Protein AF-A0A9N9EB64-F1 (afdb_monomer)

Radius of gyration: 52.54 Å; Cα contacts (8 Å, |Δi|>4): 72; chains: 1; bounding box: 103×55×118 Å

Structure (mmCIF, N/CA/C/O backbone):
data_AF-A0A9N9EB64-F1
#
_entry.id   AF-A0A9N9EB64-F1
#
loop_
_atom_site.group_PDB
_atom_site.id
_atom_site.type_symbol
_atom_site.label_atom_id
_atom_site.label_alt_id
_atom_site.label_comp_id
_atom_site.label_asym_id
_atom_site.label_entity_id
_atom_site.label_seq_id
_atom_site.pdbx_PDB_ins_code
_atom_site.Cartn_x
_atom_site.Cartn_y
_atom_site.Cartn_z
_atom_site.occupancy
_atom_site.B_iso_or_equiv
_atom_site.auth_seq_id
_atom_site.auth_comp_id
_atom_site.auth_asym_id
_atom_site.auth_atom_id
_atom_site.pdbx_PDB_model_num
ATOM 1 N N . PRO A 1 1 ? -26.578 -10.975 14.326 1.00 46.69 1 PRO A N 1
ATOM 2 C CA . PRO A 1 1 ? -27.126 -9.621 14.580 1.00 46.69 1 PRO A CA 1
ATOM 3 C C . PRO A 1 1 ? -27.066 -9.309 16.078 1.00 46.69 1 PRO A C 1
ATOM 5 O O . PRO A 1 1 ? -27.860 -9.844 16.845 1.00 46.69 1 PRO A O 1
ATOM 8 N N . ASP A 1 2 ? -26.073 -8.523 16.495 1.00 81.38 2 ASP A N 1
ATOM 9 C CA . ASP A 1 2 ? -25.971 -8.054 17.877 1.00 81.38 2 ASP A CA 1
ATOM 10 C C . ASP A 1 2 ? -26.828 -6.801 18.047 1.00 81.38 2 ASP A C 1
ATOM 12 O O . ASP A 1 2 ? -26.598 -5.792 17.385 1.00 81.38 2 ASP A O 1
ATOM 16 N N . TYR A 1 3 ? -27.829 -6.882 18.918 1.00 87.75 3 TYR A N 1
ATOM 17 C CA . TYR A 1 3 ? -28.688 -5.760 19.276 1.00 87.75 3 TYR A CA 1
ATOM 18 C C . TYR A 1 3 ? -28.408 -5.317 20.713 1.00 87.75 3 TYR A C 1
ATOM 20 O O . TYR A 1 3 ? -27.988 -6.119 21.555 1.00 87.75 3 TYR A O 1
ATOM 28 N N . PHE A 1 4 ? -28.650 -4.032 20.958 1.00 90.00 4 PHE A N 1
ATOM 29 C CA . PHE A 1 4 ? -28.599 -3.379 22.261 1.00 90.00 4 PHE A CA 1
ATOM 30 C C . PHE A 1 4 ? -29.877 -2.569 22.439 1.00 90.00 4 PHE A C 1
ATOM 32 O O . PHE A 1 4 ? -30.410 -2.036 21.464 1.00 90.00 4 PHE A O 1
ATOM 39 N N . VAL A 1 5 ? -30.357 -2.480 23.675 1.00 90.00 5 VAL A N 1
ATOM 40 C CA . VAL A 1 5 ? -31.537 -1.684 24.025 1.00 90.00 5 VAL A CA 1
ATOM 41 C C . VAL A 1 5 ? -31.082 -0.537 24.910 1.00 90.00 5 VAL A C 1
ATOM 43 O O . VAL A 1 5 ? -30.349 -0.747 25.874 1.00 90.00 5 VAL A O 1
ATOM 46 N N . VAL A 1 6 ? -31.498 0.674 24.560 1.00 91.31 6 VAL A N 1
ATOM 47 C CA . VAL A 1 6 ? -31.142 1.911 25.260 1.00 91.31 6 VAL A CA 1
ATOM 48 C C . VAL A 1 6 ? -32.406 2.704 25.551 1.00 91.31 6 VAL A C 1
ATOM 50 O O . VAL A 1 6 ? -33.355 2.661 24.763 1.00 91.31 6 VAL A O 1
ATOM 53 N N . MET A 1 7 ? -32.415 3.413 26.674 1.00 88.25 7 MET A N 1
ATOM 54 C CA . MET A 1 7 ? -33.502 4.303 27.061 1.00 88.25 7 MET A CA 1
ATOM 55 C C . MET A 1 7 ? -33.050 5.743 26.833 1.00 88.25 7 MET A C 1
ATOM 57 O O . MET A 1 7 ? -32.012 6.178 27.333 1.00 88.25 7 MET A O 1
ATOM 61 N N . ASN A 1 8 ? -33.819 6.473 26.028 1.00 88.69 8 ASN A N 1
ATOM 62 C CA . ASN A 1 8 ? -33.536 7.869 25.729 1.00 88.69 8 ASN A CA 1
ATOM 63 C C . ASN A 1 8 ? -34.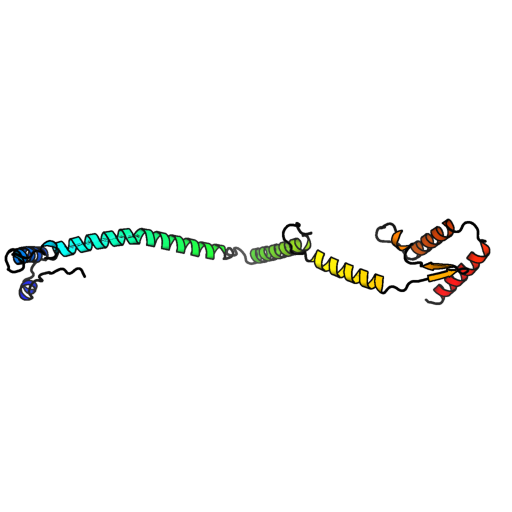377 8.785 26.629 1.00 88.69 8 ASN A C 1
ATOM 65 O O . ASN A 1 8 ? -35.538 8.469 26.885 1.00 88.69 8 ASN A O 1
ATOM 69 N N . PRO A 1 9 ? -33.839 9.941 27.058 1.00 86.75 9 PRO A N 1
ATOM 70 C CA . PRO A 1 9 ? -34.604 10.916 27.827 1.00 86.75 9 PRO A CA 1
ATOM 71 C C . PRO A 1 9 ? -35.813 11.444 27.047 1.00 86.75 9 PRO A C 1
ATOM 73 O O . PRO A 1 9 ? -35.700 11.770 25.865 1.00 86.75 9 PRO A O 1
ATOM 76 N N . ASP A 1 10 ? -36.943 11.604 27.736 1.00 86.00 10 ASP A N 1
ATOM 77 C CA . ASP A 1 10 ? -38.151 12.202 27.164 1.00 86.00 10 ASP A CA 1
ATOM 78 C C . ASP A 1 10 ? -37.969 13.685 26.811 1.00 86.00 10 ASP A C 1
ATOM 80 O O . ASP A 1 10 ? -37.208 14.419 27.448 1.00 86.00 10 ASP A O 1
ATOM 84 N N . GLN A 1 11 ? -38.765 14.165 25.851 1.00 83.44 11 GLN A N 1
ATOM 85 C CA . GLN A 1 11 ? -38.744 15.552 25.369 1.00 83.44 11 GLN A CA 1
ATOM 86 C C . GLN A 1 11 ? -38.846 16.587 26.508 1.00 83.44 11 GLN A C 1
ATOM 88 O O . GLN A 1 11 ? -38.168 17.611 26.480 1.00 83.44 11 GLN A O 1
ATOM 93 N N . ALA A 1 12 ? -39.653 16.313 27.538 1.00 84.31 12 ALA A N 1
ATOM 94 C CA . ALA A 1 12 ? -39.799 17.191 28.700 1.00 84.31 12 ALA A CA 1
ATOM 95 C C . ALA A 1 12 ? -38.509 17.284 29.539 1.00 84.31 12 ALA A C 1
ATOM 97 O O . ALA A 1 12 ? -38.142 18.363 30.000 1.00 84.31 12 ALA A O 1
ATOM 98 N N . LYS A 1 13 ? -37.782 16.170 29.691 1.00 80.56 13 LYS A N 1
ATOM 99 C CA . LYS A 1 13 ? -36.492 16.121 30.397 1.00 80.56 13 LYS A CA 1
ATOM 100 C C . LYS A 1 13 ? -35.396 16.848 29.616 1.00 80.56 13 LYS A C 1
ATOM 102 O O . LYS A 1 13 ? -34.549 17.507 30.213 1.00 80.56 13 LYS A O 1
ATOM 107 N N . LEU A 1 14 ? -35.452 16.788 28.285 1.00 83.62 14 LEU A N 1
ATOM 108 C CA . LEU A 1 14 ? -34.548 17.545 27.417 1.00 83.62 14 LEU A CA 1
ATOM 109 C C . LEU A 1 14 ? -34.763 19.059 27.549 1.00 83.62 14 LEU A C 1
ATOM 111 O O . LEU A 1 14 ? -33.790 19.799 27.660 1.00 83.62 14 LEU A O 1
ATOM 115 N N . ILE A 1 15 ? -36.020 19.519 27.600 1.00 86.12 15 ILE A N 1
ATOM 116 C CA . ILE A 1 15 ? -36.357 20.942 27.800 1.00 86.12 15 ILE A CA 1
ATOM 117 C C . ILE A 1 15 ? -35.876 21.437 29.171 1.00 86.12 15 ILE A C 1
ATOM 119 O O . ILE A 1 15 ? -35.377 22.554 29.282 1.00 86.12 15 ILE A O 1
ATOM 123 N N . ASN A 1 16 ? -35.960 20.586 30.195 1.00 85.25 16 ASN A N 1
ATOM 124 C CA . ASN A 1 16 ? -35.476 20.887 31.543 1.00 85.25 16 ASN A CA 1
ATOM 125 C C . ASN A 1 16 ? -33.941 20.832 31.681 1.00 85.25 16 ASN A C 1
ATOM 127 O O . ASN A 1 16 ? -33.423 21.068 32.770 1.00 85.25 16 ASN A O 1
ATOM 131 N N . GLY A 1 17 ? -33.204 20.536 30.603 1.00 85.38 17 GLY A N 1
ATOM 132 C CA . GLY A 1 17 ? -31.743 20.591 30.590 1.00 85.38 17 GLY A CA 1
ATOM 133 C C . GLY A 1 17 ? -31.063 19.478 31.387 1.00 85.38 17 GLY A C 1
ATOM 134 O O . GLY A 1 17 ? -30.025 19.718 32.003 1.00 85.38 17 GLY A O 1
ATOM 135 N N . VAL A 1 18 ? -31.627 18.265 31.392 1.00 85.75 18 VAL A N 1
ATOM 136 C CA . VAL A 1 18 ? -31.006 17.111 32.063 1.00 85.75 18 VAL A CA 1
ATOM 137 C C . VAL A 1 18 ? -29.596 16.859 31.520 1.00 85.75 18 VAL A C 1
ATOM 139 O O . VAL A 1 18 ? -29.358 16.835 30.311 1.00 85.75 18 VAL A O 1
ATOM 142 N N . THR A 1 19 ? -28.643 16.654 32.432 1.00 88.69 19 THR A N 1
ATOM 143 C CA . THR A 1 19 ? -27.251 16.379 32.063 1.00 88.69 19 THR A CA 1
ATOM 144 C C . THR A 1 19 ? -27.080 14.949 31.551 1.00 88.69 19 THR A C 1
ATOM 146 O O . THR A 1 19 ? -27.791 14.029 31.953 1.00 88.69 19 THR A O 1
ATOM 149 N N . PHE A 1 20 ? -26.080 14.724 30.694 1.00 85.75 20 PHE A N 1
ATOM 150 C CA . PHE A 1 20 ? -25.792 13.386 30.160 1.00 85.75 20 PHE A CA 1
ATOM 151 C C . PHE A 1 20 ? -25.473 12.344 31.238 1.00 85.75 20 PHE A C 1
ATOM 153 O O . PHE A 1 20 ? -25.751 11.167 31.034 1.00 85.75 20 PHE A O 1
ATOM 160 N N . ILE A 1 21 ? -24.863 12.758 32.352 1.00 87.75 21 ILE A N 1
ATOM 161 C CA . ILE A 1 21 ? -24.525 11.859 33.464 1.00 87.75 21 ILE A CA 1
ATOM 162 C C . ILE A 1 21 ? -25.810 11.433 34.175 1.00 87.75 21 ILE A C 1
ATOM 164 O O . ILE A 1 21 ? -26.064 10.243 34.314 1.00 87.75 21 ILE A O 1
ATOM 168 N N . GLN A 1 22 ? -26.666 12.398 34.503 1.00 87.44 22 GLN A N 1
ATOM 169 C CA . GLN A 1 22 ? -27.938 12.145 35.171 1.00 87.44 22 GLN A CA 1
ATOM 170 C C . GLN A 1 22 ? -28.875 11.277 34.317 1.00 87.44 22 GLN A C 1
ATOM 172 O O . GLN A 1 22 ? -29.461 10.323 34.814 1.00 87.44 22 GLN A O 1
ATOM 177 N N . ALA A 1 23 ? -28.931 11.512 33.002 1.00 88.19 23 ALA A N 1
ATOM 178 C CA . ALA A 1 23 ? -29.675 10.658 32.075 1.00 88.19 23 ALA A CA 1
ATOM 179 C C . ALA A 1 23 ? -29.179 9.196 32.050 1.00 88.19 23 ALA A C 1
ATOM 181 O O . ALA A 1 23 ? -29.964 8.288 31.790 1.00 88.19 23 ALA A O 1
ATOM 182 N N . ARG A 1 24 ? -27.882 8.956 32.293 1.00 88.75 24 ARG A N 1
ATOM 183 C CA . ARG A 1 24 ? -27.296 7.604 32.345 1.00 88.75 24 ARG A CA 1
ATOM 184 C C . ARG A 1 24 ? -27.617 6.891 33.649 1.00 88.75 24 ARG A C 1
ATOM 186 O O . ARG A 1 24 ? -27.853 5.691 33.624 1.00 88.75 24 ARG A O 1
ATOM 193 N N . GLU A 1 25 ? -27.624 7.622 34.756 1.00 89.56 25 GLU A N 1
ATOM 194 C CA . GLU A 1 25 ? -28.016 7.091 36.064 1.00 89.56 25 GLU A CA 1
ATOM 195 C C . GLU A 1 25 ? -29.506 6.732 36.079 1.00 89.56 25 GLU A C 1
ATOM 197 O O . GLU A 1 25 ? -29.866 5.636 36.500 1.00 89.56 25 GLU A O 1
ATOM 202 N N . GLU A 1 26 ? -30.360 7.600 35.525 1.00 88.50 26 GLU A N 1
ATOM 203 C CA . GLU A 1 26 ? -31.792 7.321 35.350 1.00 88.50 26 GLU A CA 1
ATOM 204 C C . GLU A 1 26 ? -32.043 6.122 34.424 1.00 88.50 26 GLU A C 1
ATOM 206 O O . GLU A 1 26 ? -32.966 5.346 34.653 1.00 88.50 26 GLU A O 1
ATOM 211 N N . GLU A 1 27 ? -31.228 5.953 33.378 1.00 91.38 27 GLU A N 1
ATOM 212 C CA . GLU A 1 27 ? -31.277 4.778 32.505 1.00 91.38 27 GLU A CA 1
ATOM 213 C C . GLU A 1 27 ? -30.921 3.489 33.253 1.00 91.38 27 GLU A C 1
ATOM 215 O O . GLU A 1 27 ? -31.642 2.499 33.124 1.00 91.38 27 GLU A O 1
ATOM 220 N N . GLU A 1 28 ? -29.832 3.494 34.026 1.00 89.12 28 GLU A N 1
ATOM 221 C CA . GLU A 1 28 ? -29.381 2.321 34.787 1.00 89.12 28 GLU A CA 1
ATOM 222 C C . GLU A 1 28 ? -30.455 1.916 35.814 1.00 89.12 28 GLU A C 1
ATOM 224 O O . GLU A 1 28 ? -30.871 0.759 35.826 1.00 89.12 28 GLU A O 1
ATOM 229 N N . GLN A 1 29 ? -31.024 2.886 36.540 1.00 89.56 29 GLN A N 1
ATOM 230 C CA . GLN A 1 29 ? -32.148 2.664 37.460 1.00 89.56 29 GLN A CA 1
ATOM 231 C C . GLN A 1 29 ? -33.402 2.149 36.746 1.00 89.56 29 GLN A C 1
ATOM 233 O O . GLN A 1 29 ? -34.045 1.210 37.205 1.00 89.56 29 GLN A O 1
ATOM 238 N N . TRP A 1 30 ? -33.751 2.707 35.584 1.00 89.19 30 TRP A N 1
ATOM 239 C CA . TRP A 1 30 ? -34.940 2.273 34.852 1.00 89.19 30 TRP A CA 1
ATOM 240 C C . TRP A 1 30 ? -34.850 0.804 34.425 1.00 89.19 30 TRP A C 1
ATOM 242 O O . TRP A 1 30 ? -35.829 0.068 34.564 1.00 89.19 30 TRP A O 1
ATOM 252 N N . PHE A 1 31 ? -33.682 0.366 33.946 1.00 89.75 31 PHE A N 1
ATOM 253 C CA . PHE A 1 31 ? -33.444 -1.033 33.583 1.00 89.75 31 PHE A CA 1
ATOM 254 C C . PHE A 1 31 ? -33.346 -1.970 34.799 1.00 89.75 31 PHE A C 1
ATOM 256 O O . PHE A 1 31 ? -33.592 -3.169 34.650 1.00 89.75 31 PHE A O 1
ATOM 263 N N . GLU A 1 32 ? -33.005 -1.450 35.981 1.00 87.81 32 GLU A N 1
ATOM 264 C CA . GLU A 1 32 ? -32.968 -2.197 37.244 1.00 87.81 32 GLU A CA 1
ATOM 265 C C . GLU A 1 32 ? -34.340 -2.324 37.914 1.00 87.81 32 GLU A C 1
ATOM 267 O O . GLU A 1 32 ? -34.610 -3.361 38.510 1.00 87.81 32 GLU A O 1
ATOM 272 N N . ASP A 1 33 ? -35.223 -1.336 37.770 1.00 88.38 33 ASP A N 1
ATOM 273 C CA . ASP A 1 33 ? -36.490 -1.290 38.511 1.00 88.38 33 ASP A CA 1
ATOM 274 C C . ASP A 1 33 ? -37.707 -1.748 37.689 1.00 88.38 33 ASP A C 1
ATOM 276 O O . ASP A 1 33 ? -38.703 -2.202 38.255 1.00 88.38 33 ASP A O 1
ATOM 280 N N . ASN A 1 34 ? -37.663 -1.653 36.353 1.00 87.06 34 ASN A N 1
ATOM 281 C CA . ASN A 1 34 ? -38.830 -1.931 35.508 1.00 87.06 34 ASN A CA 1
ATOM 282 C C . ASN A 1 34 ? -38.804 -3.346 34.911 1.00 87.06 34 ASN A C 1
ATOM 284 O O . ASN A 1 34 ? -37.873 -3.738 34.200 1.00 87.06 34 ASN A O 1
ATOM 288 N N . GLU A 1 35 ? -39.879 -4.109 35.125 1.00 85.75 35 GLU A N 1
ATOM 289 C CA . GLU A 1 35 ? -40.139 -5.335 34.364 1.00 85.75 35 GLU A CA 1
ATOM 290 C C . GLU A 1 35 ? -40.504 -5.013 32.902 1.00 85.75 35 GLU A C 1
ATOM 292 O O . GLU A 1 35 ? -41.145 -3.994 32.635 1.00 85.75 35 GLU A O 1
ATOM 297 N N . PRO A 1 36 ? -40.125 -5.861 31.924 1.00 83.81 36 PRO A N 1
ATOM 298 C CA . PRO A 1 36 ? -39.437 -7.156 32.046 1.00 83.81 36 PRO A CA 1
ATOM 299 C C . PRO A 1 36 ? -37.899 -7.051 32.060 1.00 83.81 36 PRO A C 1
ATOM 301 O O . PRO A 1 36 ? -37.199 -8.058 31.965 1.00 83.81 36 PRO A O 1
ATOM 304 N N . TRP A 1 37 ? -37.341 -5.841 32.113 1.00 85.25 37 TRP A N 1
ATOM 305 C CA . TRP A 1 37 ? -35.906 -5.612 31.927 1.00 85.25 37 TRP A CA 1
ATOM 306 C C . TRP A 1 37 ? -35.080 -5.995 33.158 1.00 85.25 37 TRP A C 1
ATOM 308 O O . TRP A 1 37 ? -34.026 -6.615 33.010 1.00 85.25 37 TRP A O 1
ATOM 318 N N . CYS A 1 38 ? -35.608 -5.738 34.357 1.00 81.94 38 CYS A N 1
ATOM 319 C CA . CYS A 1 38 ? -34.993 -6.129 35.626 1.00 81.94 38 CYS A CA 1
ATOM 320 C C . CYS A 1 38 ? -34.772 -7.651 35.742 1.00 81.94 38 CYS A C 1
ATOM 322 O O . CYS A 1 38 ? -33.709 -8.106 36.184 1.00 81.94 38 CYS A O 1
ATOM 324 N N . SER A 1 39 ? -35.759 -8.441 35.309 1.00 81.94 39 SER A N 1
ATOM 325 C CA . SER A 1 39 ? -35.750 -9.910 35.339 1.00 81.94 39 SER A CA 1
ATOM 326 C C . SER A 1 39 ? -35.180 -10.544 34.060 1.00 81.94 39 SER A C 1
ATOM 328 O O . SER A 1 39 ? -35.054 -11.767 33.969 1.00 81.94 39 SER A O 1
ATOM 330 N N . SER A 1 40 ? -34.771 -9.731 33.081 1.00 83.06 40 SER A N 1
ATOM 331 C CA . SER A 1 40 ? -34.223 -10.199 31.808 1.00 83.06 40 SER A CA 1
ATOM 332 C C . SER A 1 40 ? -32.855 -10.866 31.966 1.00 83.06 40 SER A C 1
ATOM 334 O O . SER A 1 40 ? -31.978 -10.399 32.693 1.00 83.06 40 SER A O 1
ATOM 336 N N . THR A 1 41 ? -32.624 -11.931 31.195 1.00 82.00 41 THR A N 1
ATOM 337 C CA . THR A 1 41 ? -31.318 -12.603 31.086 1.00 82.00 41 THR A CA 1
ATOM 338 C C . THR A 1 41 ? -30.294 -11.772 30.295 1.00 82.00 41 THR A C 1
ATOM 340 O O . THR A 1 41 ? -29.103 -12.063 30.326 1.00 82.00 41 THR A O 1
ATOM 343 N N . PHE A 1 42 ? -30.725 -10.718 29.590 1.00 83.25 42 PHE A N 1
ATOM 344 C CA . PHE A 1 42 ? -29.891 -9.953 28.654 1.00 83.25 42 PHE A CA 1
ATOM 345 C C . PHE A 1 42 ? -29.291 -8.665 29.240 1.00 83.25 42 PHE A C 1
ATOM 347 O O . PHE A 1 42 ? -29.038 -7.725 28.488 1.00 83.25 42 PHE A O 1
ATOM 354 N N . LYS A 1 43 ? -29.028 -8.602 30.553 1.00 81.44 43 LYS A N 1
ATOM 355 C CA . LYS A 1 43 ? -28.513 -7.390 31.231 1.00 81.44 43 LYS A CA 1
ATOM 356 C C . LYS A 1 43 ? -27.248 -6.806 30.594 1.00 81.44 43 LYS A C 1
ATOM 358 O O . LYS A 1 43 ? -27.090 -5.591 30.538 1.00 81.44 43 LYS A O 1
ATOM 363 N N . ASP A 1 44 ? -26.392 -7.648 30.019 1.00 83.75 44 ASP A N 1
ATOM 364 C CA . ASP A 1 44 ? -25.170 -7.216 29.325 1.00 83.75 44 ASP A CA 1
ATOM 365 C C . ASP A 1 44 ? -25.423 -6.441 28.019 1.00 83.75 44 ASP A C 1
ATOM 367 O O . ASP A 1 44 ? -24.495 -5.864 27.450 1.00 83.75 44 ASP A O 1
ATOM 371 N N . ARG A 1 45 ? -26.665 -6.425 27.524 1.00 85.69 45 ARG A N 1
ATOM 372 C CA . ARG A 1 45 ? -27.091 -5.735 26.295 1.00 85.69 45 ARG A CA 1
ATOM 373 C C . ARG A 1 45 ? -28.005 -4.536 26.568 1.00 85.69 45 ARG A C 1
ATOM 375 O O . ARG A 1 45 ? -28.477 -3.912 25.615 1.00 85.69 45 ARG A O 1
ATOM 382 N N . LEU A 1 46 ? -28.259 -4.230 27.839 1.00 89.56 46 LEU A N 1
ATOM 383 C CA . LEU A 1 46 ? -29.115 -3.127 28.262 1.00 89.56 46 LEU A CA 1
ATOM 384 C C . LEU A 1 46 ? -28.275 -1.911 28.656 1.00 89.56 46 LEU A C 1
ATOM 386 O O . LEU A 1 46 ? -27.239 -2.025 29.317 1.00 89.56 46 LEU A O 1
ATOM 390 N N . GLY A 1 47 ? -28.748 -0.742 28.243 1.00 89.81 47 GLY A N 1
ATOM 391 C CA . GLY A 1 47 ? -28.171 0.542 28.595 1.00 89.81 47 GLY A CA 1
ATOM 392 C C . GLY A 1 47 ? -26.974 0.947 27.742 1.00 89.81 47 GLY A C 1
ATOM 393 O O . GLY A 1 47 ? -26.239 0.142 27.152 1.00 89.81 47 GLY A O 1
ATOM 394 N N . VAL A 1 48 ? -26.736 2.255 27.692 1.00 90.62 48 VAL A N 1
ATOM 395 C CA . VAL A 1 48 ? -25.704 2.807 26.814 1.00 90.62 48 VAL A CA 1
ATOM 396 C C . VAL A 1 48 ? -24.297 2.546 27.354 1.00 90.62 48 VAL A C 1
ATOM 398 O O . VAL A 1 48 ? -23.336 2.522 26.588 1.00 90.62 48 VAL A O 1
ATOM 401 N N . LYS A 1 49 ? -24.137 2.324 28.661 1.00 88.94 49 LYS A N 1
ATOM 402 C CA . LYS A 1 49 ? -22.842 1.983 29.271 1.00 88.94 49 LYS A CA 1
ATOM 403 C C . LYS A 1 49 ? -22.268 0.700 28.665 1.00 88.94 49 LYS A C 1
ATOM 405 O O . LYS A 1 49 ? -21.125 0.692 28.216 1.00 88.94 49 LYS A O 1
ATOM 410 N N . ARG A 1 50 ? -23.091 -0.350 28.562 1.00 89.81 50 ARG A N 1
ATOM 411 C CA . ARG A 1 50 ? -22.706 -1.635 27.959 1.00 89.81 50 ARG A CA 1
ATOM 412 C C . ARG A 1 50 ? -22.485 -1.517 26.456 1.00 89.81 50 ARG A C 1
ATOM 414 O O . ARG A 1 50 ? -21.480 -2.018 25.949 1.00 89.81 50 ARG A O 1
ATOM 421 N N . LEU A 1 51 ? -23.364 -0.785 25.766 1.00 91.44 51 LEU A N 1
ATOM 422 C CA . LEU A 1 51 ? -23.202 -0.478 24.345 1.00 91.44 51 LEU A CA 1
ATOM 423 C C . LEU A 1 51 ? -21.867 0.228 24.074 1.00 91.44 51 LEU A C 1
ATOM 425 O O . LEU A 1 51 ? -21.125 -0.186 23.187 1.00 91.44 51 LEU A O 1
ATOM 429 N N . ARG A 1 52 ? -21.533 1.259 24.859 1.00 91.88 52 ARG A N 1
ATOM 430 C CA . ARG A 1 52 ? -20.285 2.014 24.720 1.00 91.88 52 ARG A CA 1
ATOM 431 C C . ARG A 1 52 ? -19.081 1.098 24.884 1.00 91.88 52 ARG A C 1
ATOM 433 O O . ARG A 1 52 ? -18.254 1.059 23.985 1.00 91.88 52 ARG A O 1
ATOM 440 N N . THR A 1 53 ? -19.008 0.327 25.967 1.00 91.31 53 THR A N 1
ATOM 441 C CA . THR A 1 53 ? -17.879 -0.588 26.193 1.00 91.31 53 THR A CA 1
ATOM 442 C C . THR A 1 53 ? -17.747 -1.611 25.064 1.00 91.31 53 THR A C 1
ATOM 444 O O . THR A 1 53 ? -16.638 -1.917 24.627 1.00 91.31 53 THR A O 1
ATOM 447 N N . LYS A 1 54 ? -18.863 -2.131 24.534 1.00 91.19 54 LYS A N 1
ATOM 448 C CA . LYS A 1 54 ? -18.811 -3.049 23.390 1.00 91.19 54 LYS A CA 1
ATOM 449 C C . LYS A 1 54 ? -18.305 -2.358 22.123 1.00 91.19 54 LYS A C 1
ATOM 451 O O . LYS A 1 54 ? -17.486 -2.949 21.423 1.00 91.19 54 LYS A O 1
ATOM 456 N N . LEU A 1 55 ? -18.765 -1.140 21.838 1.00 92.56 55 LEU A N 1
ATOM 457 C CA . LEU A 1 55 ? -18.313 -0.348 20.692 1.00 92.56 55 LEU A CA 1
ATOM 458 C C . LEU A 1 55 ? -16.840 0.040 20.813 1.00 92.56 55 LEU A C 1
ATOM 460 O O . LEU A 1 55 ? -16.119 -0.051 19.828 1.00 92.56 55 LEU A O 1
ATOM 464 N N . GLU A 1 56 ? -16.381 0.418 22.004 1.00 95.06 56 GLU A N 1
ATOM 465 C CA . GLU A 1 56 ? -14.971 0.697 22.289 1.00 95.06 56 GLU A CA 1
ATOM 466 C C . GLU A 1 56 ? -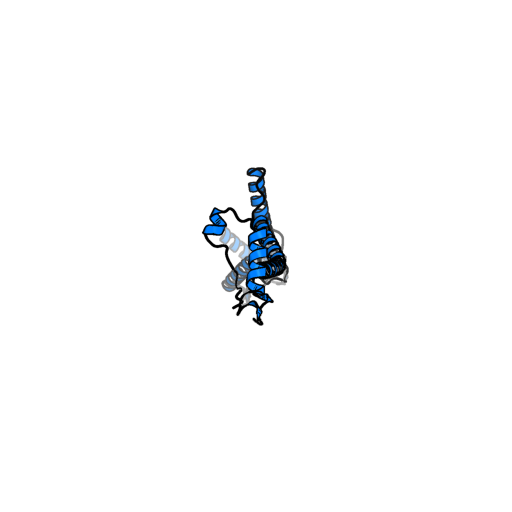14.113 -0.535 22.009 1.00 95.06 56 GLU A C 1
ATOM 468 O O . GLU A 1 56 ? -13.141 -0.452 21.262 1.00 95.06 56 GLU A O 1
ATOM 473 N N . ASN A 1 57 ? -14.510 -1.698 22.530 1.00 93.94 57 ASN A N 1
ATOM 474 C CA . ASN A 1 57 ? -13.795 -2.948 22.290 1.00 93.94 57 ASN A CA 1
ATOM 475 C C . ASN A 1 57 ? -13.776 -3.322 20.803 1.00 93.94 57 ASN A C 1
ATOM 477 O O . ASN A 1 57 ? -12.716 -3.651 20.276 1.00 93.94 57 ASN A O 1
ATOM 481 N N . LEU A 1 58 ? -14.921 -3.222 20.120 1.00 94.31 58 LEU A N 1
ATOM 482 C CA . LEU A 1 58 ? -15.035 -3.505 18.687 1.00 94.31 58 LEU A CA 1
ATOM 483 C C . LEU A 1 58 ? -14.174 -2.546 17.855 1.00 94.31 58 LEU A C 1
ATOM 485 O O . LEU A 1 58 ? -13.527 -2.952 16.893 1.00 94.31 58 LEU A O 1
ATOM 489 N N . LEU A 1 59 ? -14.154 -1.267 18.226 1.00 95.00 59 LEU A N 1
ATOM 490 C CA . LEU A 1 59 ? -13.346 -0.255 17.563 1.00 95.00 59 LEU A CA 1
ATOM 491 C C . LEU A 1 59 ? -11.857 -0.532 17.768 1.00 95.00 59 LEU A C 1
ATOM 493 O O . LEU A 1 59 ? -11.104 -0.507 16.802 1.00 95.00 59 LEU A O 1
ATOM 497 N N . ILE A 1 60 ? -11.432 -0.833 18.996 1.00 96.31 60 ILE A N 1
ATOM 498 C CA .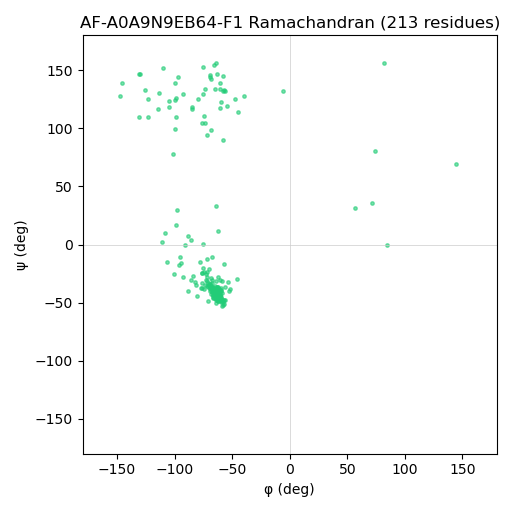 ILE A 1 60 ? -10.038 -1.174 19.306 1.00 96.31 60 ILE A CA 1
ATOM 499 C C . ILE A 1 60 ? -9.610 -2.422 18.533 1.00 96.31 60 ILE A C 1
ATOM 501 O O . ILE A 1 60 ? -8.524 -2.438 17.959 1.00 96.31 60 ILE A O 1
ATOM 505 N N . GLU A 1 61 ? -10.456 -3.448 18.487 1.00 95.44 61 GLU A N 1
ATOM 506 C CA . GLU A 1 61 ? -10.224 -4.660 17.701 1.00 95.44 61 GLU A CA 1
ATOM 507 C C . GLU A 1 61 ? -10.049 -4.321 16.216 1.00 95.44 61 GLU A C 1
ATOM 509 O O . GLU A 1 61 ? -9.032 -4.671 15.620 1.00 95.44 61 GLU A O 1
ATOM 514 N N . LYS A 1 62 ? -10.959 -3.528 15.638 1.00 94.81 62 LYS A N 1
ATOM 515 C CA . LYS A 1 62 ? -10.860 -3.108 14.234 1.00 94.81 62 LYS A CA 1
ATOM 516 C C . LYS A 1 62 ? -9.644 -2.240 13.949 1.00 94.81 62 LYS A C 1
ATOM 518 O O . LYS A 1 62 ? -9.023 -2.399 12.903 1.00 94.81 62 LYS A O 1
ATOM 523 N N . ILE A 1 63 ? -9.274 -1.343 14.857 1.00 94.12 63 ILE A N 1
ATOM 524 C CA . ILE A 1 63 ? -8.062 -0.531 14.725 1.00 94.12 63 ILE A CA 1
ATOM 525 C C . ILE A 1 63 ? -6.828 -1.438 14.746 1.00 94.12 63 ILE A C 1
ATOM 527 O O . ILE A 1 63 ? -5.966 -1.306 13.880 1.00 94.12 63 ILE A O 1
ATOM 531 N N . ARG A 1 64 ? -6.757 -2.395 15.678 1.00 94.62 64 ARG A N 1
ATOM 532 C CA . ARG A 1 64 ? -5.650 -3.361 15.762 1.00 94.62 64 ARG A CA 1
ATOM 533 C C . ARG A 1 64 ? -5.540 -4.232 14.513 1.00 94.62 64 ARG A C 1
ATOM 535 O O . ARG A 1 64 ? -4.431 -4.506 14.075 1.00 94.62 64 ARG A O 1
ATOM 542 N N . GLU A 1 65 ? -6.664 -4.633 13.928 1.00 94.12 65 GLU A N 1
ATOM 543 C CA . GLU A 1 65 ? -6.690 -5.397 12.676 1.00 94.12 65 GLU A CA 1
ATOM 544 C C . GLU A 1 65 ? -6.288 -4.566 11.453 1.00 94.12 65 GLU A C 1
ATOM 546 O O . GLU A 1 65 ? -5.682 -5.094 10.519 1.00 94.12 65 GLU A O 1
ATOM 551 N N . ASN A 1 66 ? -6.668 -3.287 11.421 1.00 94.56 66 ASN A N 1
ATOM 552 C CA . ASN A 1 66 ? -6.525 -2.448 10.234 1.00 94.56 66 ASN A CA 1
ATOM 553 C C . ASN A 1 66 ? -5.212 -1.663 10.195 1.00 94.56 66 ASN A C 1
ATOM 555 O O . ASN A 1 66 ? -4.735 -1.394 9.097 1.00 94.56 66 ASN A O 1
ATOM 559 N N . ILE A 1 67 ? -4.603 -1.317 11.337 1.00 96.12 67 ILE A N 1
ATOM 560 C CA . ILE A 1 67 ? -3.321 -0.590 11.360 1.00 96.12 67 ILE A CA 1
ATOM 561 C C . ILE A 1 67 ? -2.225 -1.345 10.590 1.00 96.12 67 ILE A C 1
ATOM 563 O O . ILE A 1 67 ? -1.632 -0.727 9.709 1.00 96.12 67 ILE A O 1
ATOM 567 N N . PRO A 1 68 ? -1.973 -2.648 10.832 1.00 94.69 68 PRO A N 1
ATOM 568 C CA . PRO A 1 68 ? -0.941 -3.382 10.098 1.00 94.69 68 PRO A CA 1
ATOM 569 C C . PRO A 1 68 ? -1.219 -3.427 8.591 1.00 94.69 68 PRO A C 1
ATOM 571 O O . PRO A 1 68 ? -0.338 -3.181 7.774 1.00 94.69 68 PRO A O 1
ATOM 574 N N . LYS A 1 69 ? -2.483 -3.648 8.210 1.00 94.38 69 LYS A N 1
ATOM 575 C CA . LYS A 1 69 ? -2.897 -3.659 6.799 1.00 94.38 69 LYS A CA 1
ATOM 576 C C . LYS A 1 69 ? -2.662 -2.307 6.132 1.00 94.38 69 LYS A C 1
ATOM 578 O O . LYS A 1 69 ? -2.212 -2.252 4.994 1.00 94.38 69 LYS A O 1
ATOM 583 N N . LEU A 1 70 ? -2.950 -1.220 6.847 1.00 94.38 70 LEU A N 1
ATOM 584 C CA . LEU A 1 70 ? -2.728 0.134 6.358 1.00 94.38 70 LEU A CA 1
ATOM 585 C C . LEU A 1 70 ? -1.232 0.435 6.221 1.00 94.38 70 LEU A C 1
ATOM 587 O O . LEU A 1 70 ? -0.829 1.044 5.235 1.00 94.38 70 LEU A O 1
ATOM 591 N N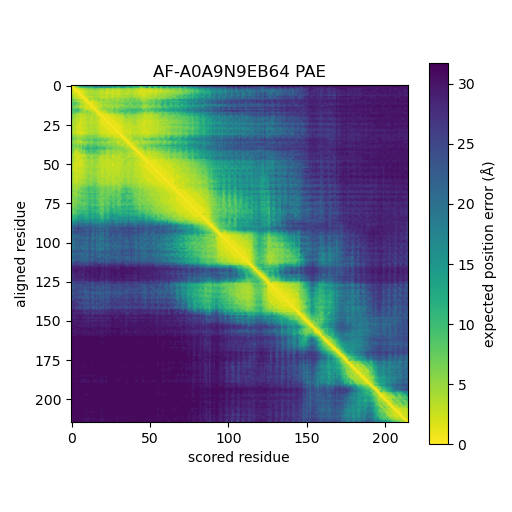 . THR A 1 71 ? -0.398 -0.003 7.170 1.00 94.75 71 THR A N 1
ATOM 592 C CA . THR A 1 71 ? 1.058 0.162 7.056 1.00 94.75 71 THR A CA 1
ATOM 593 C C . THR A 1 71 ? 1.622 -0.617 5.875 1.00 94.75 71 THR A C 1
ATOM 595 O O . THR A 1 71 ? 2.453 -0.079 5.143 1.00 94.75 71 THR A O 1
ATOM 598 N N . ASP A 1 72 ? 1.124 -1.831 5.635 1.00 95.69 72 ASP A N 1
ATOM 599 C CA . ASP A 1 72 ? 1.514 -2.641 4.481 1.00 95.69 72 ASP A CA 1
ATOM 600 C C . ASP A 1 72 ? 1.082 -1.974 3.170 1.00 95.69 72 ASP A C 1
ATOM 602 O O . ASP A 1 72 ? 1.870 -1.868 2.232 1.00 95.69 72 ASP A O 1
ATOM 606 N N . GLU A 1 73 ? -0.147 -1.454 3.105 1.00 95.38 73 GLU A N 1
ATOM 607 C CA . GLU A 1 73 ? -0.650 -0.737 1.933 1.00 95.38 73 GLU A CA 1
ATOM 608 C C . GLU A 1 73 ? 0.166 0.529 1.641 1.00 95.38 73 GLU A C 1
ATOM 610 O O . GLU A 1 73 ? 0.542 0.770 0.492 1.00 95.38 73 GLU A O 1
ATOM 615 N N . ILE A 1 74 ? 0.482 1.325 2.666 1.00 96.94 74 ILE A N 1
ATOM 616 C CA . ILE A 1 74 ? 1.317 2.523 2.523 1.00 96.94 74 ILE A CA 1
ATOM 617 C C . ILE A 1 74 ? 2.712 2.137 2.028 1.00 96.94 74 ILE A C 1
ATOM 619 O O . ILE A 1 74 ? 3.219 2.765 1.101 1.00 96.94 74 ILE A O 1
ATOM 623 N N . SER A 1 75 ? 3.318 1.099 2.607 1.00 95.75 75 SER A N 1
ATOM 624 C CA . SER A 1 75 ? 4.644 0.617 2.209 1.00 95.75 75 SER A CA 1
ATOM 625 C C . SER A 1 75 ? 4.658 0.143 0.754 1.00 95.75 75 SER A C 1
ATOM 627 O O . SER A 1 75 ? 5.530 0.533 -0.022 1.00 95.75 75 SER A O 1
ATOM 629 N N . ASN A 1 76 ? 3.633 -0.607 0.343 1.00 96.31 76 ASN A N 1
ATOM 630 C CA . ASN A 1 76 ? 3.468 -1.056 -1.038 1.00 96.31 76 ASN A CA 1
ATOM 631 C C . ASN A 1 76 ? 3.299 0.120 -2.005 1.00 96.31 76 ASN A C 1
ATOM 633 O O . ASN A 1 76 ? 3.969 0.164 -3.035 1.00 96.31 76 ASN A O 1
ATOM 637 N N . ARG A 1 77 ? 2.461 1.106 -1.662 1.00 94.12 77 ARG A N 1
ATOM 638 C CA . ARG A 1 77 ? 2.279 2.323 -2.472 1.00 94.12 77 ARG A CA 1
ATOM 639 C C . ARG A 1 77 ? 3.566 3.141 -2.569 1.00 94.12 77 ARG A C 1
ATOM 641 O O . ARG A 1 77 ? 3.854 3.692 -3.627 1.00 94.12 77 ARG A O 1
ATOM 648 N N . LEU A 1 78 ? 4.351 3.212 -1.494 1.00 95.94 78 LEU A N 1
ATOM 649 C CA . LEU A 1 78 ? 5.649 3.887 -1.477 1.00 95.94 78 LEU A CA 1
ATOM 650 C C . LEU A 1 78 ? 6.643 3.150 -2.385 1.00 95.94 78 LEU A C 1
ATOM 652 O O . LEU A 1 78 ? 7.302 3.775 -3.213 1.00 95.94 78 LEU A O 1
ATOM 656 N N . MET A 1 79 ? 6.702 1.820 -2.295 1.00 95.06 79 MET A N 1
ATOM 657 C CA . MET A 1 79 ? 7.538 0.996 -3.167 1.00 95.06 79 MET A CA 1
ATOM 658 C C . MET A 1 79 ? 7.143 1.149 -4.639 1.00 95.06 79 MET A C 1
ATOM 660 O O . MET A 1 79 ? 8.014 1.325 -5.485 1.00 95.06 79 MET A O 1
ATOM 664 N N . GLU A 1 80 ? 5.846 1.151 -4.947 1.00 94.94 80 GLU A N 1
ATOM 665 C CA . GLU A 1 80 ? 5.333 1.378 -6.299 1.00 94.94 80 GLU A CA 1
ATOM 666 C C . GLU A 1 80 ? 5.692 2.780 -6.812 1.00 94.94 80 GLU A C 1
ATOM 668 O O . GLU A 1 80 ? 6.174 2.927 -7.934 1.00 94.94 80 GLU A O 1
ATOM 673 N N . ALA A 1 81 ? 5.505 3.816 -5.990 1.00 93.38 81 ALA A N 1
ATOM 674 C CA . ALA A 1 81 ? 5.850 5.189 -6.344 1.00 93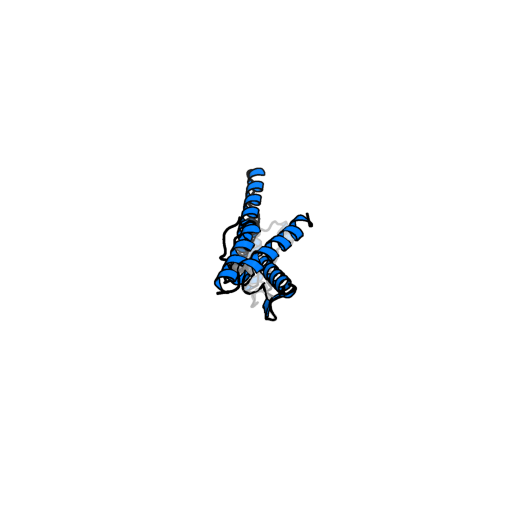.38 81 ALA A CA 1
ATOM 675 C C . ALA A 1 81 ? 7.358 5.357 -6.583 1.00 93.38 81 ALA A C 1
ATOM 677 O O . ALA A 1 81 ? 7.754 5.985 -7.562 1.00 93.38 81 ALA A O 1
ATOM 678 N N . ASN A 1 82 ? 8.198 4.750 -5.743 1.00 91.88 82 ASN A N 1
ATOM 679 C CA . ASN A 1 82 ? 9.648 4.737 -5.933 1.00 91.88 82 ASN A CA 1
ATOM 680 C C . ASN A 1 82 ? 10.061 3.925 -7.164 1.00 91.88 82 ASN A C 1
ATOM 682 O O . ASN A 1 82 ? 10.982 4.326 -7.868 1.00 91.88 82 ASN A O 1
ATOM 686 N N . GLY A 1 83 ? 9.380 2.814 -7.453 1.00 91.44 83 GLY A N 1
ATOM 687 C CA . GLY A 1 83 ? 9.575 2.046 -8.683 1.00 91.44 83 GLY A CA 1
ATOM 688 C C . GLY A 1 83 ? 9.326 2.913 -9.914 1.00 91.44 83 GLY A C 1
ATOM 689 O O . GLY A 1 83 ? 10.216 3.067 -10.747 1.00 91.44 83 GLY A O 1
ATOM 690 N N . LYS A 1 84 ? 8.172 3.589 -9.957 1.00 89.38 84 LYS A N 1
ATOM 691 C CA . LYS A 1 84 ? 7.832 4.550 -11.019 1.00 89.38 84 LYS A CA 1
ATOM 692 C C . LYS A 1 84 ? 8.826 5.708 -11.095 1.00 89.38 84 LYS A C 1
ATOM 694 O O . LYS A 1 84 ? 9.165 6.149 -12.185 1.00 89.38 84 LYS A O 1
ATOM 699 N N . LEU A 1 85 ? 9.319 6.199 -9.958 1.00 87.56 85 LEU A N 1
ATOM 700 C CA . LEU A 1 85 ? 10.322 7.263 -9.935 1.00 87.56 85 LEU A CA 1
ATOM 701 C C . LEU A 1 85 ? 11.675 6.797 -10.491 1.00 87.56 85 LEU A C 1
ATOM 703 O O . LEU A 1 85 ? 12.333 7.566 -11.180 1.00 87.56 85 LEU A O 1
ATOM 707 N N . ASN A 1 86 ? 12.071 5.549 -10.237 1.00 85.50 86 ASN A N 1
ATOM 708 C CA . ASN A 1 86 ? 13.298 4.966 -10.783 1.00 85.50 86 ASN A CA 1
ATOM 709 C C . ASN A 1 86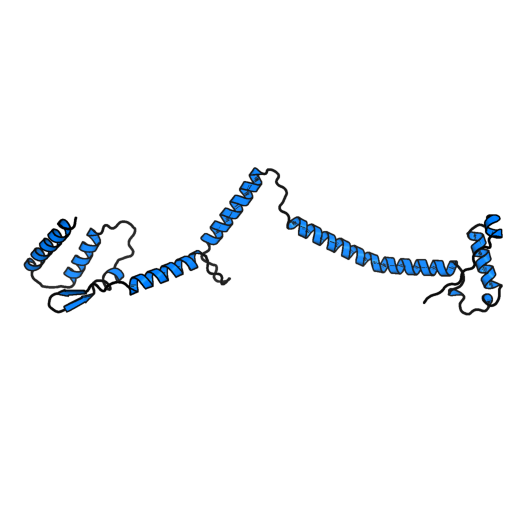 ? 13.200 4.673 -12.287 1.00 85.50 86 ASN A C 1
ATOM 711 O O . ASN A 1 86 ? 14.217 4.674 -12.979 1.00 85.50 86 ASN A O 1
ATOM 715 N N . GLU A 1 87 ? 11.995 4.413 -12.798 1.00 87.69 87 GLU A N 1
ATOM 716 C CA . GLU A 1 87 ? 11.744 4.315 -14.240 1.00 87.69 87 GLU A CA 1
ATOM 717 C C . GLU A 1 87 ? 11.884 5.671 -14.939 1.00 87.69 87 GLU A C 1
ATOM 719 O O . GLU A 1 87 ? 12.257 5.733 -16.115 1.00 87.69 87 GLU A O 1
ATOM 724 N N . LEU A 1 88 ? 11.612 6.767 -14.225 1.00 82.81 88 LEU A N 1
ATOM 725 C CA . LEU A 1 88 ? 11.795 8.104 -14.764 1.00 82.81 88 LEU A CA 1
ATOM 726 C C . LEU A 1 88 ? 13.291 8.453 -14.831 1.00 82.81 88 LEU A C 1
ATOM 728 O O . LEU A 1 88 ? 14.038 8.250 -13.872 1.00 82.81 88 LEU A O 1
ATOM 732 N N . PRO A 1 89 ? 13.763 9.016 -15.958 1.00 75.62 89 PRO A N 1
ATOM 733 C CA . PRO A 1 89 ? 15.127 9.503 -16.038 1.00 75.62 89 PRO A CA 1
ATOM 734 C C . PRO A 1 89 ? 15.331 10.651 -15.034 1.00 75.62 89 PRO A C 1
ATOM 736 O O . PRO A 1 89 ? 14.409 11.442 -14.809 1.00 75.62 89 PRO A O 1
ATOM 739 N N . PRO A 1 90 ? 16.538 10.785 -14.453 1.00 72.31 90 PRO A N 1
ATOM 740 C CA . PRO A 1 90 ? 16.837 11.894 -13.560 1.00 72.31 90 PRO A CA 1
ATOM 741 C C . PRO A 1 90 ? 16.614 13.227 -14.286 1.00 72.31 90 PRO A C 1
ATOM 743 O O . PRO A 1 90 ? 16.884 13.316 -15.491 1.00 72.31 90 PRO A O 1
ATOM 746 N N . PRO A 1 91 ? 16.132 14.263 -13.580 1.00 68.69 91 PRO A N 1
ATOM 747 C CA . PRO A 1 91 ? 15.863 15.548 -14.199 1.00 68.69 91 PRO A CA 1
ATOM 748 C C . PRO A 1 91 ? 17.157 16.145 -14.787 1.00 68.69 91 PRO A C 1
ATOM 750 O O . PRO A 1 91 ? 18.187 16.154 -14.104 1.00 68.69 91 PRO A O 1
ATOM 753 N N . PRO A 1 92 ? 17.132 16.659 -16.033 1.00 69.62 92 PRO A N 1
ATOM 754 C CA . PRO A 1 92 ? 18.277 17.347 -16.621 1.00 69.62 92 PRO A CA 1
ATOM 755 C C . PRO A 1 92 ? 18.671 18.563 -15.779 1.00 69.62 92 PRO A C 1
ATOM 757 O O . PRO A 1 92 ? 17.885 19.497 -15.648 1.00 69.62 92 PRO A O 1
ATOM 760 N N . ALA A 1 93 ? 19.918 18.620 -15.302 1.00 73.56 93 ALA A N 1
ATOM 761 C CA . ALA A 1 93 ? 20.497 19.877 -14.812 1.00 73.56 93 ALA A CA 1
ATOM 762 C C . ALA A 1 93 ? 20.780 20.854 -15.972 1.00 73.56 93 ALA A C 1
ATOM 764 O O . ALA A 1 93 ? 20.671 22.068 -15.826 1.00 73.56 93 ALA A O 1
ATOM 765 N N . ASN A 1 94 ? 21.129 20.320 -17.146 1.00 82.25 94 ASN A N 1
ATOM 766 C CA . ASN A 1 94 ? 21.334 21.067 -18.382 1.00 82.25 94 ASN A CA 1
ATOM 767 C C . ASN A 1 94 ? 20.910 20.186 -19.567 1.00 82.25 94 ASN A C 1
ATOM 769 O O . ASN A 1 94 ? 21.378 19.053 -19.699 1.00 82.25 94 ASN A O 1
ATOM 773 N N . ALA A 1 95 ? 20.050 20.710 -20.442 1.00 79.62 95 ALA A N 1
ATOM 774 C CA . ALA A 1 95 ? 19.554 19.994 -21.617 1.00 79.62 95 ALA A CA 1
ATOM 775 C C . ALA A 1 95 ? 20.686 19.490 -22.533 1.00 79.62 95 ALA A C 1
ATOM 777 O O . ALA A 1 95 ? 20.606 18.383 -23.059 1.00 79.62 95 ALA A O 1
ATOM 778 N N . GLN A 1 96 ? 21.774 20.255 -22.680 1.00 83.06 96 GLN A N 1
ATOM 779 C CA . GLN A 1 96 ? 22.918 19.859 -23.512 1.00 83.06 96 GLN A CA 1
ATOM 780 C C . GLN A 1 96 ? 23.648 18.633 -22.951 1.00 83.06 96 GLN A C 1
ATOM 782 O O . GLN A 1 96 ? 24.067 17.755 -23.704 1.00 83.06 96 GLN A O 1
ATOM 787 N N . PHE A 1 97 ? 23.780 18.552 -21.626 1.00 84.31 97 PHE A N 1
ATOM 788 C CA . PHE A 1 97 ? 24.427 17.419 -20.972 1.00 84.31 97 PHE A CA 1
ATOM 789 C C . PHE A 1 97 ? 23.613 16.134 -21.152 1.00 84.31 97 PHE A C 1
ATOM 791 O O . PHE A 1 97 ? 24.183 15.092 -21.464 1.00 84.31 97 PHE A O 1
ATOM 798 N N . GLU A 1 98 ? 22.284 16.214 -21.038 1.00 81.94 98 GLU A N 1
ATOM 799 C CA . GLU A 1 98 ? 21.407 15.063 -21.275 1.00 81.94 98 GLU A CA 1
ATOM 800 C C . GLU A 1 98 ? 21.427 14.587 -22.728 1.00 81.94 98 GLU A C 1
ATOM 802 O O . GLU A 1 98 ? 21.518 13.385 -22.972 1.00 81.94 98 GLU A O 1
ATOM 807 N N . ILE A 1 99 ? 21.425 15.506 -23.699 1.00 86.44 99 ILE A N 1
ATOM 808 C CA . ILE A 1 99 ? 21.550 15.145 -25.119 1.00 86.44 99 ILE A CA 1
ATOM 809 C C . ILE A 1 99 ? 22.866 14.402 -25.363 1.00 86.44 99 ILE A C 1
ATOM 811 O O . ILE A 1 99 ? 22.866 13.338 -25.985 1.00 86.44 99 ILE A O 1
ATOM 815 N N . ASN A 1 100 ? 23.978 14.908 -24.825 1.00 88.06 100 ASN A N 1
ATOM 816 C CA . ASN A 1 100 ? 25.275 14.243 -24.936 1.00 88.06 100 ASN A CA 1
ATOM 817 C C . ASN A 1 100 ? 25.275 12.879 -24.229 1.00 88.06 100 ASN A C 1
ATOM 819 O O . ASN A 1 100 ? 25.766 11.902 -24.788 1.00 88.06 100 ASN A O 1
ATOM 823 N N . ARG A 1 101 ? 24.669 12.769 -23.040 1.00 85.88 101 ARG A N 1
ATOM 824 C CA . ARG A 1 101 ? 24.537 11.503 -22.299 1.00 85.88 101 ARG A CA 1
ATOM 825 C C . ARG A 1 101 ? 23.771 10.452 -23.101 1.00 85.88 101 ARG A C 1
ATOM 827 O O . ARG A 1 101 ? 24.238 9.321 -23.224 1.00 85.88 101 ARG A O 1
ATOM 834 N N . VAL A 1 102 ? 22.614 10.818 -23.655 1.00 86.88 102 VAL A N 1
ATOM 835 C CA . VAL A 1 102 ? 21.775 9.921 -24.466 1.00 86.88 102 VAL A CA 1
ATOM 836 C C . VAL A 1 102 ? 22.481 9.541 -25.769 1.00 86.88 102 VAL A C 1
ATOM 838 O O . VAL A 1 102 ? 22.473 8.367 -26.139 1.00 86.88 102 VAL A O 1
ATOM 841 N N . THR A 1 103 ? 23.150 10.494 -26.423 1.00 91.12 103 THR A N 1
ATOM 842 C CA . THR A 1 103 ? 23.917 10.253 -27.657 1.00 91.12 103 THR A CA 1
ATOM 843 C C . THR A 1 103 ? 25.066 9.280 -27.405 1.00 91.12 103 THR A C 1
ATOM 845 O O . THR A 1 103 ? 25.168 8.269 -28.096 1.00 91.12 103 THR A O 1
ATOM 848 N N . ASN A 1 104 ? 25.856 9.507 -26.353 1.00 91.38 104 ASN A N 1
ATOM 849 C CA . ASN A 1 104 ? 26.958 8.626 -25.964 1.00 91.38 104 ASN A CA 1
ATOM 850 C C . ASN A 1 104 ? 26.457 7.232 -25.562 1.00 91.38 104 ASN A C 1
ATOM 852 O O . ASN A 1 104 ? 27.087 6.230 -25.888 1.00 91.38 104 ASN A O 1
ATOM 856 N N . LYS A 1 105 ? 25.305 7.137 -24.880 1.00 90.06 105 LYS A N 1
ATOM 857 C CA . LYS A 1 105 ? 24.680 5.845 -24.559 1.00 90.06 105 LYS A CA 1
ATOM 858 C C . LYS A 1 105 ? 24.289 5.091 -25.831 1.00 90.06 105 LYS A C 1
ATOM 860 O O . LYS A 1 105 ? 24.600 3.912 -25.948 1.00 90.06 105 LYS A O 1
ATOM 865 N N . CYS A 1 106 ? 23.650 5.765 -26.786 1.00 90.31 106 CYS A N 1
ATOM 866 C CA . CYS A 1 106 ? 23.292 5.176 -28.077 1.00 90.31 106 CYS A CA 1
ATOM 867 C C . CYS A 1 106 ? 24.534 4.721 -28.855 1.00 90.31 106 CYS A C 1
ATOM 869 O O . CYS A 1 106 ? 24.579 3.594 -29.346 1.00 90.31 106 CYS A O 1
ATOM 871 N N . GLU A 1 107 ? 25.569 5.562 -28.913 1.00 92.38 107 GLU A N 1
ATOM 872 C CA . GLU A 1 107 ? 26.834 5.232 -29.565 1.00 92.38 107 GLU A CA 1
ATOM 873 C C . GLU A 1 107 ? 27.494 4.005 -28.926 1.00 92.38 107 GLU A C 1
ATOM 875 O O . GLU A 1 107 ? 27.923 3.098 -29.638 1.00 92.38 107 GLU A O 1
ATOM 880 N N . ASN A 1 108 ? 27.532 3.937 -27.595 1.00 88.44 108 ASN A N 1
ATOM 881 C CA . ASN A 1 108 ? 28.098 2.803 -26.872 1.00 88.44 108 ASN A CA 1
ATOM 882 C C . ASN A 1 108 ? 27.300 1.516 -27.103 1.00 88.44 108 ASN A C 1
ATOM 884 O O . ASN A 1 108 ? 27.905 0.474 -27.336 1.00 88.44 108 ASN A O 1
ATOM 888 N N . GLU A 1 109 ? 25.967 1.575 -27.109 1.00 85.38 109 GLU A N 1
ATOM 889 C CA . GLU A 1 109 ? 25.109 0.423 -27.422 1.00 85.38 109 GLU A CA 1
ATOM 890 C C . GLU A 1 109 ? 25.303 -0.069 -28.862 1.00 85.38 109 GLU A C 1
ATOM 892 O O . GLU A 1 109 ? 25.401 -1.274 -29.109 1.00 85.38 109 GLU A O 1
ATOM 897 N N . LEU A 1 110 ? 25.403 0.851 -29.827 1.00 85.06 110 LEU A N 1
ATOM 898 C CA . LEU A 1 110 ? 25.690 0.517 -31.222 1.00 85.06 110 LEU A CA 1
ATOM 899 C C . LEU A 1 110 ? 27.079 -0.102 -31.365 1.00 85.06 110 LEU A C 1
ATOM 901 O O . LEU A 1 110 ? 27.210 -1.155 -31.986 1.00 85.06 110 LEU A O 1
ATOM 905 N N . ARG A 1 111 ? 28.103 0.499 -30.750 1.00 83.62 111 ARG A N 1
ATOM 906 C CA . ARG A 1 111 ? 29.466 -0.047 -30.724 1.00 83.62 111 ARG A CA 1
ATOM 907 C C . ARG A 1 111 ? 29.509 -1.410 -30.048 1.00 83.62 111 ARG A C 1
ATOM 909 O O . ARG A 1 111 ? 30.199 -2.287 -30.546 1.00 83.62 111 ARG A O 1
ATOM 916 N N . HIS A 1 112 ? 28.765 -1.618 -28.965 1.00 80.81 112 HIS A N 1
ATOM 917 C CA . HIS A 1 112 ? 28.684 -2.908 -28.289 1.00 80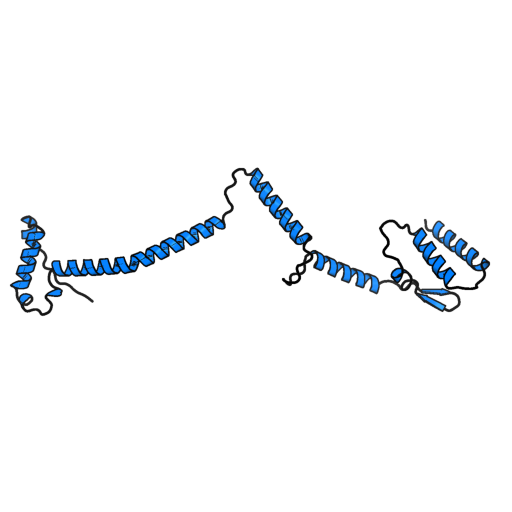.81 112 HIS A CA 1
ATOM 918 C C . HIS A 1 112 ? 28.053 -3.963 -29.203 1.00 80.81 112 HIS A C 1
ATOM 920 O O . HIS A 1 112 ? 28.664 -4.994 -29.449 1.00 80.81 112 HIS A O 1
ATOM 926 N N . LYS A 1 113 ? 26.891 -3.682 -29.809 1.00 76.19 113 LYS A N 1
ATOM 927 C CA . LYS A 1 113 ? 26.234 -4.600 -30.761 1.00 76.19 113 LYS A CA 1
ATOM 928 C C . LYS A 1 113 ? 27.060 -4.876 -32.020 1.00 76.19 113 LYS A C 1
ATOM 930 O O . LYS A 1 113 ? 26.900 -5.931 -32.632 1.00 76.19 113 LYS A O 1
ATOM 935 N N . LEU A 1 114 ? 27.904 -3.927 -32.421 1.00 75.50 114 LEU A N 1
ATOM 936 C CA . LEU A 1 114 ? 28.833 -4.076 -33.535 1.00 75.50 114 LEU A CA 1
ATOM 937 C C . LEU A 1 114 ? 30.103 -4.828 -33.108 1.00 75.50 114 LEU A C 1
ATOM 939 O O . LEU A 1 114 ? 30.647 -5.588 -33.882 1.00 75.50 114 LEU A O 1
ATOM 943 N N . ASN A 1 115 ? 30.610 -4.676 -31.894 1.00 72.19 115 ASN A N 1
ATOM 944 C CA . ASN A 1 115 ? 31.883 -5.299 -31.521 1.00 72.19 115 ASN A CA 1
ATOM 945 C C . ASN A 1 115 ? 31.714 -6.651 -30.821 1.00 72.19 115 ASN A C 1
ATOM 947 O O . ASN A 1 115 ? 32.696 -7.376 -30.669 1.00 72.19 115 ASN A O 1
ATOM 951 N N . THR A 1 116 ? 30.493 -7.029 -30.429 1.00 66.56 116 THR A N 1
ATOM 952 C CA . THR A 1 116 ? 30.230 -8.334 -29.820 1.00 66.56 116 THR A CA 1
ATOM 953 C C . THR A 1 116 ? 30.321 -9.449 -30.863 1.00 66.56 116 THR A C 1
ATOM 955 O O . THR A 1 116 ? 29.378 -9.815 -31.570 1.00 66.56 116 THR A O 1
ATOM 958 N N . VAL A 1 117 ? 31.509 -10.040 -30.945 1.00 59.97 117 VAL A N 1
ATOM 959 C CA . VAL A 1 117 ? 31.675 -11.439 -31.336 1.00 59.97 117 VAL A CA 1
ATOM 960 C C . VAL A 1 117 ? 31.089 -12.233 -30.169 1.00 59.97 117 VAL A C 1
ATOM 962 O O . VAL A 1 117 ? 31.697 -12.289 -29.112 1.00 59.97 117 VAL A O 1
ATOM 965 N N . THR A 1 118 ? 29.844 -12.687 -30.307 1.00 57.28 118 THR A N 1
ATOM 966 C CA . THR A 1 118 ? 28.995 -13.204 -29.219 1.00 57.28 118 THR A CA 1
ATOM 967 C C . THR A 1 118 ? 29.735 -14.068 -28.194 1.00 57.28 118 THR A C 1
ATOM 969 O O . THR A 1 118 ? 30.321 -15.090 -28.561 1.00 57.28 118 THR A O 1
ATOM 972 N N . ASP A 1 119 ? 29.584 -13.732 -26.910 1.00 52.47 119 ASP A N 1
ATOM 973 C CA . ASP A 1 119 ? 29.678 -14.711 -25.832 1.00 52.47 119 ASP A CA 1
ATOM 974 C C . ASP A 1 119 ? 28.682 -15.833 -26.141 1.00 52.47 119 ASP A C 1
ATOM 976 O O . ASP A 1 119 ? 27.480 -15.601 -26.276 1.00 52.47 119 ASP A O 1
ATOM 980 N N . SER A 1 120 ? 29.197 -17.050 -26.299 1.00 53.06 120 SER A N 1
ATOM 981 C CA . SER A 1 120 ? 28.519 -18.242 -26.829 1.00 53.06 120 SER A CA 1
ATOM 982 C C . SER A 1 120 ? 27.306 -18.741 -26.012 1.00 53.06 120 SER A C 1
ATOM 984 O O . SER A 1 120 ? 26.841 -19.855 -26.239 1.00 53.06 120 SER A O 1
ATOM 986 N N . ASN A 1 121 ? 26.802 -17.960 -25.052 1.00 57.22 121 ASN A N 1
ATOM 987 C CA . ASN A 1 121 ? 25.846 -18.405 -24.037 1.00 57.22 121 ASN A CA 1
ATOM 988 C C . ASN A 1 121 ? 24.408 -17.906 -24.238 1.00 57.22 121 ASN A C 1
ATOM 990 O O . ASN A 1 121 ? 23.491 -18.441 -23.624 1.00 57.22 121 ASN A O 1
ATOM 994 N N . ASN A 1 122 ? 24.183 -16.907 -25.093 1.00 57.03 122 ASN A N 1
ATOM 995 C CA . ASN A 1 122 ? 22.840 -16.444 -25.435 1.00 57.03 122 ASN A CA 1
ATOM 996 C C . ASN A 1 122 ? 22.710 -16.565 -26.951 1.00 57.03 122 ASN A C 1
ATOM 998 O O . ASN A 1 122 ? 23.394 -15.839 -27.664 1.00 57.03 122 ASN A O 1
ATOM 1002 N N . GLY A 1 123 ? 21.902 -17.515 -27.432 1.00 56.28 123 GLY A N 1
ATOM 1003 C CA . GLY A 1 123 ? 21.807 -17.973 -28.832 1.00 56.28 123 GLY A CA 1
ATOM 1004 C C . GLY A 1 123 ? 21.312 -16.949 -29.866 1.00 56.28 123 GLY A C 1
ATOM 1005 O O . GLY A 1 123 ? 20.630 -17.312 -30.819 1.00 56.28 123 GLY A O 1
ATOM 1006 N N . ASN A 1 124 ? 21.629 -15.671 -29.683 1.00 61.81 124 ASN A N 1
ATOM 1007 C CA . ASN A 1 124 ? 21.331 -14.585 -30.593 1.00 61.81 124 ASN A CA 1
ATOM 1008 C C . ASN A 1 124 ? 22.582 -14.270 -31.422 1.00 61.81 124 ASN A C 1
ATOM 1010 O O . ASN A 1 124 ? 23.461 -13.547 -30.952 1.00 61.81 124 ASN A O 1
ATOM 1014 N N . ASP A 1 125 ? 22.634 -14.776 -32.660 1.00 64.38 125 ASP A N 1
ATOM 1015 C CA . ASP A 1 125 ? 23.675 -14.439 -33.642 1.00 64.38 125 ASP A CA 1
ATOM 1016 C C . ASP A 1 125 ? 23.880 -12.912 -33.707 1.00 64.38 125 ASP A C 1
ATOM 1018 O O . ASP A 1 125 ? 22.922 -12.164 -33.970 1.00 64.38 125 ASP A O 1
ATOM 1022 N N . SER A 1 126 ? 25.114 -12.431 -33.511 1.00 72.06 126 SER A N 1
ATOM 1023 C CA . SER A 1 126 ? 25.406 -10.998 -33.648 1.00 72.06 126 SER A CA 1
ATOM 1024 C C . SER A 1 126 ? 25.172 -10.528 -35.085 1.00 72.06 126 SER A C 1
ATOM 1026 O O . SER A 1 126 ? 25.210 -11.311 -36.040 1.00 72.06 126 SER A O 1
ATOM 1028 N N . LEU A 1 127 ? 24.921 -9.226 -35.269 1.00 77.62 127 LEU A N 1
ATOM 1029 C CA . LEU A 1 127 ? 24.668 -8.650 -36.596 1.00 77.62 127 LEU A CA 1
ATOM 1030 C C . LEU A 1 127 ? 25.779 -9.021 -37.593 1.00 77.62 127 LEU A C 1
ATOM 1032 O O . LEU A 1 127 ? 25.490 -9.391 -38.729 1.00 77.62 127 LEU A O 1
ATOM 1036 N N . TRP A 1 128 ? 27.038 -9.008 -37.151 1.00 79.19 128 TRP A N 1
ATOM 1037 C CA . TRP A 1 128 ? 28.164 -9.425 -37.984 1.00 79.19 128 TRP A CA 1
ATOM 1038 C C . TRP A 1 128 ? 28.148 -10.890 -38.366 1.00 79.19 128 TRP A C 1
ATOM 1040 O O . TRP A 1 128 ? 28.511 -11.202 -39.492 1.00 79.19 128 TRP A O 1
ATOM 1050 N N . GLN A 1 129 ? 27.735 -11.790 -37.475 1.00 79.69 129 GLN A N 1
ATOM 1051 C CA . GLN A 1 129 ? 27.620 -13.207 -37.816 1.00 79.69 129 GLN A CA 1
ATOM 1052 C C . GLN A 1 129 ? 26.557 -13.418 -38.894 1.00 79.69 129 GLN A C 1
ATOM 1054 O O . GLN A 1 129 ? 26.798 -14.155 -39.849 1.00 79.69 129 GLN A O 1
ATOM 1059 N N . LYS A 1 130 ? 25.429 -12.699 -38.810 1.00 83.38 130 LYS A N 1
ATOM 1060 C CA . LYS A 1 130 ? 24.389 -12.721 -39.851 1.00 83.38 130 LYS A CA 1
ATOM 1061 C C . LYS A 1 130 ? 24.912 -12.199 -41.188 1.00 83.38 130 LYS A C 1
ATOM 1063 O O . LYS A 1 130 ? 24.733 -12.864 -42.205 1.00 83.38 130 LYS A O 1
ATOM 1068 N N . ILE A 1 131 ? 25.591 -11.048 -41.182 1.00 85.38 131 ILE A N 1
ATOM 1069 C CA . ILE A 1 131 ? 26.196 -10.465 -42.391 1.00 85.38 131 ILE A CA 1
ATOM 1070 C C . ILE A 1 131 ? 27.247 -11.415 -42.978 1.00 85.38 131 ILE A C 1
ATOM 1072 O O . ILE A 1 131 ? 27.258 -11.663 -44.181 1.00 85.38 131 ILE A O 1
ATOM 1076 N N . LYS A 1 132 ? 28.109 -11.987 -42.132 1.00 85.00 132 LYS A N 1
ATOM 1077 C CA . LYS A 1 132 ? 29.156 -12.923 -42.544 1.00 85.00 132 LYS A CA 1
ATOM 1078 C C . LYS A 1 132 ? 28.567 -14.177 -43.184 1.00 85.00 132 LYS A C 1
ATOM 1080 O O . LYS A 1 132 ? 29.014 -14.554 -44.258 1.00 85.00 132 LYS A O 1
ATOM 1085 N N . ARG A 1 133 ? 27.527 -14.764 -42.584 1.00 85.38 133 ARG A N 1
ATOM 1086 C CA . ARG A 1 133 ? 26.818 -15.921 -43.148 1.00 85.38 133 ARG A CA 1
ATOM 1087 C C . ARG A 1 133 ? 26.286 -15.624 -44.551 1.00 85.38 133 ARG A C 1
ATOM 1089 O O . ARG A 1 133 ? 26.543 -16.396 -45.466 1.00 85.38 133 ARG A O 1
ATOM 1096 N N . GLN A 1 134 ? 25.620 -14.484 -44.738 1.00 88.69 134 GLN A N 1
ATOM 1097 C CA . GLN A 1 134 ? 25.114 -14.091 -46.059 1.00 88.69 134 GLN A CA 1
ATOM 1098 C C . GLN A 1 134 ? 26.235 -13.875 -47.080 1.00 88.69 134 GLN A C 1
ATOM 1100 O O . GLN A 1 134 ? 26.095 -14.236 -48.249 1.00 88.69 134 GLN A O 1
ATOM 1105 N N . LEU A 1 135 ? 27.365 -13.310 -46.653 1.00 88.81 135 LEU A N 1
ATOM 1106 C CA . LEU A 1 135 ? 28.523 -13.137 -47.523 1.00 88.81 135 LEU A CA 1
ATOM 1107 C C . LEU A 1 135 ? 29.146 -14.485 -47.913 1.00 88.81 135 LEU A C 1
ATOM 1109 O O . LEU A 1 135 ? 29.538 -14.667 -49.064 1.00 88.81 135 LEU A O 1
ATOM 1113 N N . ASP A 1 136 ? 29.222 -15.433 -46.980 1.00 88.69 136 ASP A N 1
ATOM 1114 C CA . ASP A 1 136 ? 29.733 -16.780 -47.234 1.00 88.69 136 ASP A CA 1
ATOM 1115 C C . ASP A 1 136 ? 28.818 -17.549 -48.198 1.00 88.69 136 ASP A C 1
ATOM 1117 O O . ASP A 1 136 ? 29.311 -18.142 -49.159 1.00 88.69 136 ASP A O 1
ATOM 1121 N N . GLU A 1 137 ? 27.496 -17.460 -48.024 1.00 91.88 137 GLU A N 1
ATOM 1122 C CA . GLU A 1 137 ? 26.500 -18.003 -48.961 1.00 91.88 137 GLU A CA 1
ATOM 1123 C C . GLU A 1 137 ? 26.662 -17.408 -50.367 1.00 91.88 137 GLU A C 1
ATOM 1125 O O . GLU A 1 137 ? 26.738 -18.136 -51.361 1.00 91.88 137 GLU A O 1
ATOM 1130 N N . TYR A 1 138 ? 26.783 -16.082 -50.462 1.00 88.75 138 TYR A N 1
ATOM 1131 C CA . TYR A 1 138 ? 27.028 -15.394 -51.727 1.00 88.75 138 TYR A CA 1
ATOM 1132 C C . TYR A 1 138 ? 28.345 -15.840 -52.380 1.00 88.75 138 TYR A C 1
ATOM 1134 O O . TYR A 1 138 ? 28.388 -16.139 -53.576 1.00 88.75 138 TYR A O 1
ATOM 1142 N N . ASN A 1 139 ? 29.418 -15.965 -51.596 1.00 86.50 139 ASN A N 1
ATOM 1143 C CA . ASN A 1 139 ? 30.708 -16.459 -52.072 1.00 86.50 139 ASN A CA 1
ATOM 1144 C C . ASN A 1 139 ? 30.622 -17.907 -52.571 1.00 86.50 139 ASN A C 1
ATOM 1146 O O . ASN A 1 139 ? 31.241 -18.241 -53.584 1.00 86.50 139 ASN A O 1
ATOM 1150 N N . MET A 1 140 ? 29.860 -18.773 -51.897 1.00 87.00 140 MET A N 1
ATOM 1151 C CA . MET A 1 140 ? 29.603 -20.138 -52.364 1.00 87.00 140 MET A CA 1
ATOM 1152 C C . MET A 1 140 ? 28.835 -20.137 -53.689 1.00 87.00 140 MET A C 1
ATOM 1154 O O . MET A 1 140 ? 29.219 -20.856 -54.613 1.00 87.00 140 MET A O 1
ATOM 1158 N N . ALA A 1 141 ? 27.816 -19.285 -53.829 1.00 88.06 141 ALA A N 1
ATOM 1159 C CA . ALA A 1 141 ? 27.058 -19.147 -55.070 1.00 88.06 141 ALA A CA 1
ATOM 1160 C C . ALA A 1 141 ? 27.936 -18.658 -56.237 1.00 88.06 141 ALA A C 1
ATOM 1162 O O . ALA A 1 141 ? 27.842 -19.197 -57.341 1.00 88.06 141 ALA A O 1
ATOM 1163 N N . ILE A 1 142 ? 28.837 -17.697 -55.999 1.00 85.81 142 ILE A N 1
ATOM 1164 C CA . ILE A 1 142 ? 29.827 -17.266 -57.000 1.00 85.81 142 ILE A CA 1
ATOM 1165 C C . ILE A 1 142 ? 30.747 -18.423 -57.385 1.00 85.81 142 ILE A C 1
ATOM 1167 O O . ILE A 1 142 ? 30.982 -18.648 -58.571 1.00 85.81 142 ILE A O 1
ATOM 1171 N N . LYS A 1 143 ? 31.286 -19.153 -56.400 1.00 77.56 143 LYS A N 1
ATOM 1172 C CA . LYS A 1 143 ? 32.179 -20.292 -56.659 1.00 77.56 143 LYS A CA 1
ATOM 1173 C C . LYS A 1 143 ? 31.481 -21.372 -57.486 1.00 77.56 143 LYS A C 1
ATOM 1175 O O . LYS A 1 143 ? 32.096 -21.911 -58.397 1.00 77.56 143 LYS A O 1
ATOM 1180 N N . SER A 1 144 ? 30.207 -21.642 -57.207 1.00 83.25 144 SER A N 1
ATOM 1181 C CA . SER A 1 144 ? 29.401 -22.616 -57.947 1.00 83.25 144 SER A CA 1
ATOM 1182 C C . SER A 1 144 ? 29.107 -22.177 -59.385 1.00 83.25 144 SER A C 1
ATOM 1184 O O . SER A 1 144 ? 29.129 -23.007 -60.287 1.00 83.25 144 SER A O 1
ATOM 1186 N N . LYS A 1 145 ? 28.875 -20.880 -59.622 1.00 80.75 145 LYS A N 1
ATOM 1187 C CA . LYS A 1 145 ? 28.587 -20.330 -60.960 1.00 80.75 145 LYS A CA 1
ATOM 1188 C C . LYS A 1 145 ? 29.837 -19.993 -61.778 1.00 80.75 145 LYS A C 1
ATOM 1190 O O . LYS A 1 145 ? 29.721 -19.421 -62.861 1.00 80.75 145 LYS A O 1
ATOM 1195 N N . ARG A 1 146 ? 31.035 -20.288 -61.270 1.00 70.06 146 ARG A N 1
ATOM 1196 C CA . ARG A 1 146 ? 32.284 -19.920 -61.937 1.00 70.06 146 ARG A CA 1
ATOM 1197 C C . ARG A 1 146 ? 32.535 -20.840 -63.140 1.00 70.06 146 ARG A C 1
ATOM 1199 O O . ARG A 1 146 ? 32.502 -22.057 -62.967 1.00 70.06 146 ARG A O 1
ATOM 1206 N N . PRO A 1 147 ? 32.829 -20.302 -64.336 1.00 69.50 147 PRO A N 1
ATOM 1207 C CA . PRO A 1 147 ? 33.221 -21.136 -65.464 1.00 69.50 147 PRO A CA 1
ATOM 1208 C C . PRO A 1 147 ? 34.556 -21.831 -65.168 1.00 69.50 147 PRO A C 1
ATOM 1210 O O . PRO A 1 147 ? 35.511 -21.209 -64.694 1.00 69.50 147 PRO A O 1
ATOM 1213 N N . ALA A 1 148 ? 34.620 -23.133 -65.446 1.00 60.84 148 ALA A N 1
ATOM 1214 C CA . ALA A 1 148 ? 35.866 -23.881 -65.410 1.00 60.84 148 ALA A CA 1
ATOM 1215 C C . ALA A 1 148 ? 36.701 -23.498 -66.637 1.00 60.84 148 ALA A C 1
ATOM 1217 O O . ALA A 1 148 ? 36.406 -23.912 -67.756 1.00 60.84 148 ALA A O 1
ATOM 1218 N N . PHE A 1 149 ? 37.741 -22.691 -66.432 1.00 60.22 149 PHE A N 1
ATOM 1219 C CA . PHE A 1 149 ? 38.721 -22.422 -67.479 1.00 60.22 149 PHE A CA 1
ATOM 1220 C C . PHE A 1 149 ? 39.642 -23.640 -67.603 1.00 60.22 149 PHE A C 1
ATOM 1222 O O . PHE A 1 149 ? 40.484 -23.892 -66.735 1.00 60.22 149 PHE A O 1
ATOM 1229 N N . VAL A 1 150 ? 39.432 -24.424 -68.659 1.00 57.72 150 VAL A N 1
ATOM 1230 C CA . VAL A 1 150 ? 40.271 -25.567 -69.026 1.00 57.72 150 VAL A CA 1
ATOM 1231 C C . VAL A 1 150 ? 41.211 -25.115 -70.134 1.00 57.72 150 VAL A C 1
ATOM 1233 O O . VAL A 1 150 ? 40.749 -24.638 -71.169 1.00 57.72 150 VAL A O 1
ATOM 1236 N N . LEU A 1 151 ? 42.519 -25.270 -69.929 1.00 51.16 151 LEU A N 1
ATOM 1237 C CA . LEU A 1 151 ? 43.479 -25.178 -71.025 1.00 51.16 151 LEU A CA 1
ATOM 1238 C C . LEU A 1 151 ? 43.716 -26.581 -71.577 1.00 51.16 151 LEU A C 1
ATOM 1240 O O . LEU A 1 151 ? 43.999 -27.520 -70.829 1.00 51.16 151 LEU A O 1
ATOM 1244 N N . THR A 1 152 ? 43.594 -26.721 -72.891 1.00 50.66 152 THR A N 1
ATOM 1245 C CA . THR A 1 152 ? 44.005 -27.917 -73.627 1.00 50.66 152 THR A CA 1
ATOM 1246 C C . THR A 1 152 ? 45.372 -27.658 -74.239 1.00 50.66 152 THR A C 1
ATOM 1248 O O . THR A 1 152 ? 45.473 -26.881 -75.186 1.00 50.66 152 THR A O 1
ATOM 1251 N N . PHE A 1 153 ? 46.409 -28.322 -73.732 1.00 51.72 153 PHE A N 1
ATOM 1252 C CA . PHE A 1 153 ? 47.730 -28.342 -74.362 1.00 51.72 153 PHE A CA 1
ATOM 1253 C C . PHE A 1 153 ? 48.121 -29.799 -74.627 1.00 51.72 153 PHE A C 1
ATOM 1255 O O . PHE A 1 153 ? 48.046 -30.638 -73.730 1.00 51.72 153 PHE A O 1
ATOM 1262 N N . GLY A 1 154 ? 48.453 -30.131 -75.878 1.00 51.12 154 GLY A N 1
ATOM 1263 C CA . GLY A 1 154 ? 48.950 -31.464 -76.251 1.00 51.12 154 GLY A CA 1
ATOM 1264 C C . GLY A 1 154 ? 48.039 -32.652 -75.895 1.00 51.12 154 GLY A C 1
ATOM 1265 O O . GLY A 1 154 ? 48.543 -33.729 -75.598 1.00 51.12 154 GLY A O 1
ATOM 1266 N N . GLY A 1 155 ? 46.713 -32.473 -75.883 1.00 54.22 155 GLY A N 1
ATOM 1267 C CA . GLY A 1 155 ? 45.747 -33.546 -75.590 1.00 54.22 155 GLY A CA 1
ATOM 1268 C C . GLY A 1 155 ? 45.462 -33.795 -74.103 1.00 54.22 155 GLY A C 1
ATOM 1269 O O . GLY A 1 155 ? 44.617 -34.629 -73.785 1.00 54.22 155 GLY A O 1
ATOM 1270 N N . VAL A 1 156 ? 46.094 -33.051 -73.189 1.00 53.75 156 VAL A N 1
ATOM 1271 C CA . VAL A 1 156 ? 45.817 -33.124 -71.747 1.00 53.75 156 VAL A CA 1
ATOM 1272 C C . VAL A 1 156 ? 44.999 -31.901 -71.329 1.00 53.75 156 VAL A C 1
ATOM 1274 O O . VAL A 1 156 ? 45.442 -30.762 -71.471 1.00 53.75 156 VAL A O 1
ATOM 1277 N N . GLN A 1 157 ? 43.786 -32.127 -70.819 1.00 53.50 157 GLN A N 1
ATOM 1278 C CA . GLN A 1 157 ? 42.973 -31.077 -70.198 1.00 53.50 157 GLN A CA 1
ATOM 1279 C C . GLN A 1 157 ? 43.458 -30.825 -68.771 1.00 53.50 157 GLN A C 1
ATOM 1281 O O . GLN A 1 157 ? 43.499 -31.750 -67.959 1.00 53.50 157 GLN A O 1
ATOM 1286 N N . ARG A 1 158 ? 43.792 -29.571 -68.445 1.00 54.00 158 ARG A N 1
ATOM 1287 C CA . ARG A 1 158 ? 44.049 -29.148 -67.060 1.00 54.00 158 ARG A CA 1
ATOM 1288 C C . ARG A 1 158 ? 43.178 -27.950 -66.691 1.00 54.00 158 ARG A C 1
ATOM 1290 O O . ARG A 1 158 ? 43.075 -26.980 -67.442 1.00 54.00 158 ARG A O 1
ATOM 1297 N N . THR A 1 159 ? 42.547 -28.026 -65.521 1.00 52.81 159 THR A N 1
ATOM 1298 C CA . THR A 1 159 ? 41.686 -26.969 -64.975 1.00 52.81 159 THR A CA 1
ATOM 1299 C C . THR A 1 159 ? 42.544 -25.942 -64.242 1.00 52.81 159 THR A C 1
ATOM 1301 O O . THR A 1 159 ? 43.158 -26.264 -63.231 1.00 52.81 159 THR A O 1
ATOM 1304 N N . LEU A 1 160 ? 42.568 -24.691 -64.708 1.00 53.12 160 LEU A N 1
ATOM 1305 C CA . LEU A 1 160 ? 43.461 -23.653 -64.165 1.00 53.12 160 LEU A CA 1
ATOM 1306 C C . LEU A 1 160 ? 43.103 -23.167 -62.751 1.00 53.12 160 LEU A C 1
ATOM 1308 O O . LEU A 1 160 ? 43.926 -22.562 -62.067 1.00 53.12 160 LEU A O 1
ATOM 1312 N N . LEU A 1 161 ? 41.854 -23.356 -62.323 1.00 48.19 161 LEU A N 1
ATOM 1313 C CA . LEU A 1 161 ? 41.289 -22.571 -61.221 1.00 48.19 161 LEU A CA 1
ATOM 1314 C C . LEU A 1 161 ? 41.387 -23.215 -59.833 1.00 48.19 161 LEU A C 1
ATOM 1316 O O . LEU A 1 161 ? 41.193 -22.510 -58.841 1.00 48.19 161 LEU A O 1
ATOM 1320 N N . VAL A 1 162 ? 41.663 -24.517 -59.742 1.00 46.75 162 VAL A N 1
ATOM 1321 C CA . VAL A 1 162 ? 41.680 -25.224 -58.449 1.00 46.75 162 VAL A CA 1
ATOM 1322 C C . VAL A 1 162 ? 43.062 -25.150 -57.794 1.00 46.75 162 VAL A C 1
ATOM 1324 O O . VAL A 1 162 ? 43.145 -24.835 -56.610 1.00 46.75 162 VAL A O 1
ATOM 1327 N N . ASP A 1 163 ? 44.139 -25.283 -58.569 1.00 42.44 163 ASP A N 1
ATOM 1328 C CA . ASP A 1 163 ? 45.494 -25.379 -58.003 1.00 42.44 163 ASP A CA 1
ATOM 1329 C C . ASP A 1 163 ? 46.135 -24.021 -57.685 1.00 42.44 163 ASP A C 1
ATOM 1331 O O . ASP A 1 163 ? 46.963 -23.913 -56.777 1.00 42.44 163 ASP A O 1
ATOM 1335 N N . VAL A 1 164 ? 45.742 -22.959 -58.398 1.00 44.91 164 VAL A N 1
ATOM 1336 C CA . VAL A 1 164 ? 46.356 -21.633 -58.230 1.00 44.91 164 VAL A CA 1
ATOM 1337 C C . VAL A 1 164 ? 45.792 -20.905 -57.015 1.00 44.91 164 VAL A C 1
ATOM 1339 O O . VAL A 1 164 ? 46.562 -20.360 -56.235 1.00 44.91 164 VAL A O 1
ATOM 1342 N N . LEU A 1 165 ? 44.468 -20.918 -56.804 1.00 39.06 165 LEU A N 1
ATOM 1343 C CA . LEU A 1 165 ? 43.840 -20.182 -55.695 1.00 39.06 165 LEU A CA 1
ATOM 1344 C C . LEU A 1 165 ? 44.024 -20.852 -54.328 1.00 39.06 165 LEU A C 1
ATOM 1346 O O . LEU A 1 165 ? 43.967 -20.157 -53.316 1.00 39.06 165 LEU A O 1
ATOM 1350 N N . GLN A 1 166 ? 44.243 -22.170 -54.280 1.00 43.25 166 GLN A N 1
ATOM 1351 C CA . GLN A 1 166 ? 44.532 -22.879 -53.026 1.00 43.25 166 GLN A CA 1
ATOM 1352 C C . GLN A 1 166 ? 45.966 -22.645 -52.528 1.00 43.25 166 GLN A C 1
ATOM 1354 O O . GLN A 1 166 ? 46.219 -22.787 -51.336 1.00 43.25 166 GLN A O 1
ATOM 1359 N N . ASN A 1 167 ? 46.876 -22.223 -53.414 1.00 42.12 167 ASN A N 1
ATOM 1360 C CA . ASN A 1 167 ? 48.284 -21.972 -53.105 1.00 42.12 167 ASN A CA 1
ATOM 1361 C C . ASN A 1 167 ? 48.662 -20.485 -53.090 1.00 42.12 167 ASN A C 1
ATOM 1363 O O . ASN A 1 167 ? 49.849 -20.173 -53.019 1.00 42.12 167 ASN A O 1
ATOM 1367 N N . ILE A 1 168 ? 47.700 -19.554 -53.148 1.00 36.53 168 ILE A N 1
ATOM 1368 C CA . ILE A 1 168 ? 48.024 -18.142 -52.913 1.00 36.53 168 ILE A CA 1
ATOM 1369 C C . ILE A 1 168 ? 48.243 -17.987 -51.407 1.00 36.53 168 ILE A C 1
ATOM 1371 O O . ILE A 1 168 ? 47.270 -18.093 -50.653 1.00 36.53 168 ILE A O 1
ATOM 1375 N N . PRO A 1 169 ? 49.482 -17.740 -50.934 1.00 36.59 169 PRO A N 1
ATOM 1376 C CA . PRO A 1 169 ? 49.677 -17.369 -49.545 1.00 36.59 169 PRO A CA 1
ATOM 1377 C C . PRO A 1 169 ? 48.816 -16.133 -49.301 1.00 36.59 169 PRO A C 1
ATOM 1379 O O . PRO A 1 169 ? 48.813 -15.207 -50.112 1.00 36.59 169 PRO A O 1
ATOM 1382 N N . THR A 1 170 ? 48.037 -16.128 -48.224 1.00 40.25 170 THR A N 1
ATOM 1383 C CA . THR A 1 170 ? 47.245 -14.970 -47.809 1.00 40.25 170 THR A CA 1
ATOM 1384 C C . THR A 1 170 ? 48.189 -13.790 -47.586 1.00 40.25 170 THR A C 1
ATOM 1386 O O . THR A 1 170 ? 48.737 -13.624 -46.499 1.00 40.25 170 THR A O 1
ATOM 1389 N N . VAL A 1 171 ? 48.439 -13.004 -48.632 1.00 38.09 171 VAL A N 1
ATOM 1390 C CA . VAL A 1 171 ? 49.399 -11.906 -48.610 1.00 38.09 171 VAL A CA 1
ATOM 1391 C C . VAL A 1 171 ? 48.648 -10.600 -48.780 1.00 38.09 171 VAL A C 1
ATOM 1393 O O . VAL A 1 171 ? 47.962 -10.345 -49.766 1.00 38.09 171 VAL A O 1
ATOM 1396 N N . ASN A 1 172 ? 48.781 -9.837 -47.702 1.00 34.25 172 ASN A N 1
ATOM 1397 C CA . ASN A 1 172 ? 48.639 -8.408 -47.517 1.00 34.25 172 ASN A CA 1
ATOM 1398 C C . ASN A 1 172 ? 48.402 -7.578 -48.793 1.00 34.25 172 ASN A C 1
ATOM 1400 O O . ASN A 1 172 ? 49.109 -7.698 -49.792 1.00 34.25 172 ASN A O 1
ATOM 1404 N N . ARG A 1 173 ? 47.401 -6.696 -48.703 1.00 37.44 173 ARG A N 1
ATOM 1405 C CA . ARG A 1 173 ? 46.948 -5.764 -49.741 1.00 37.44 173 ARG A CA 1
ATOM 1406 C C . ARG A 1 173 ? 48.140 -5.071 -50.409 1.00 37.44 173 ARG A C 1
ATOM 1408 O O . ARG A 1 173 ? 48.826 -4.311 -49.735 1.00 37.44 173 ARG A O 1
ATOM 1415 N N . ASN A 1 174 ? 48.342 -5.356 -51.700 1.00 41.47 174 ASN A N 1
ATOM 1416 C CA . ASN A 1 174 ? 48.952 -4.524 -52.758 1.00 41.47 174 ASN A CA 1
ATOM 1417 C C . ASN A 1 174 ? 49.752 -5.393 -53.733 1.00 41.47 174 ASN A C 1
ATOM 1419 O O . ASN A 1 174 ? 50.978 -5.335 -53.780 1.00 41.47 174 ASN A O 1
ATOM 1423 N N . VAL A 1 175 ? 49.056 -6.204 -54.528 1.00 41.94 175 VAL A N 1
ATOM 1424 C CA . VAL A 1 175 ? 49.707 -7.040 -55.535 1.00 41.94 175 VAL A CA 1
ATOM 1425 C C . VAL A 1 175 ? 48.984 -6.860 -56.870 1.00 41.94 175 VAL A C 1
ATOM 1427 O O . VAL A 1 175 ? 47.826 -7.238 -57.033 1.00 41.94 175 VAL A O 1
ATOM 1430 N N . THR A 1 176 ? 49.664 -6.196 -57.804 1.00 42.06 176 THR A N 1
ATOM 1431 C CA . THR A 1 176 ? 49.199 -5.883 -59.161 1.00 42.06 176 THR A CA 1
ATOM 1432 C C . THR A 1 176 ? 49.107 -7.161 -59.999 1.00 42.06 176 THR A C 1
ATOM 1434 O O . THR A 1 176 ? 49.963 -8.042 -59.876 1.00 42.06 176 THR A O 1
ATOM 1437 N N . TYR A 1 177 ? 48.106 -7.234 -60.889 1.00 37.00 177 TYR A N 1
ATOM 1438 C CA . TYR A 1 177 ? 47.795 -8.384 -61.759 1.00 37.00 177 TYR A CA 1
ATOM 1439 C C . TYR A 1 177 ? 49.010 -9.007 -62.475 1.00 37.00 177 TYR A C 1
ATOM 1441 O O . TYR A 1 177 ? 49.021 -10.212 -62.707 1.00 37.00 177 TYR A O 1
ATOM 1449 N N . SER A 1 178 ? 50.053 -8.225 -62.775 1.00 37.09 178 SER A N 1
ATOM 1450 C CA . SER A 1 178 ? 51.278 -8.713 -63.423 1.00 37.09 178 SER A CA 1
ATOM 1451 C C . SER A 1 178 ? 52.030 -9.767 -62.605 1.00 37.09 178 SER A C 1
ATOM 1453 O O . SER A 1 178 ? 52.534 -10.734 -63.165 1.00 37.09 178 SER A O 1
ATOM 1455 N N . SER A 1 179 ? 52.086 -9.625 -61.283 1.00 39.91 179 SER A N 1
ATOM 1456 C CA . SER A 1 179 ? 52.858 -10.537 -60.427 1.00 39.91 179 SER A CA 1
ATOM 1457 C C . SER A 1 179 ? 52.209 -11.918 -60.279 1.00 39.91 179 SER A C 1
ATOM 1459 O O . SER A 1 179 ? 52.913 -12.915 -60.195 1.00 39.91 179 SER A O 1
ATOM 1461 N N . ILE A 1 180 ? 50.876 -12.005 -60.341 1.00 42.50 180 ILE A N 1
ATOM 1462 C CA . ILE A 1 180 ? 50.143 -13.280 -60.283 1.00 42.50 180 ILE A CA 1
ATOM 1463 C C . ILE A 1 180 ? 50.392 -14.095 -61.562 1.00 42.50 180 ILE A C 1
ATOM 1465 O O . ILE A 1 180 ? 50.560 -15.313 -61.500 1.00 42.50 180 ILE A O 1
ATOM 1469 N N . VAL A 1 181 ? 50.479 -13.432 -62.720 1.00 44.81 181 VAL A N 1
ATOM 1470 C CA . VAL A 1 181 ? 50.798 -14.083 -64.004 1.00 44.81 181 VAL A CA 1
ATOM 1471 C C . VAL A 1 181 ? 52.241 -14.604 -64.014 1.00 44.81 181 VAL A C 1
ATOM 1473 O O . VAL A 1 181 ? 52.499 -15.708 -64.480 1.00 44.81 181 VAL A O 1
ATOM 1476 N N . VAL A 1 182 ? 53.183 -13.861 -63.431 1.00 43.03 182 VAL A N 1
ATOM 1477 C CA . VAL A 1 182 ? 54.588 -14.295 -63.337 1.00 43.03 182 VAL A CA 1
ATOM 1478 C C . VAL A 1 182 ? 54.732 -15.516 -62.421 1.00 43.03 182 VAL A C 1
ATOM 1480 O O . VAL A 1 182 ? 55.333 -16.510 -62.825 1.00 43.03 182 VAL A O 1
ATOM 1483 N N . THR A 1 183 ? 54.103 -15.509 -61.242 1.00 41.78 183 THR A N 1
ATOM 1484 C CA . THR A 1 183 ? 54.179 -16.642 -60.302 1.00 41.78 183 THR A CA 1
ATOM 1485 C C . THR A 1 183 ? 53.478 -17.895 -60.837 1.00 41.78 183 THR A C 1
ATOM 1487 O O . THR A 1 183 ? 53.926 -19.011 -60.583 1.00 41.78 183 THR A O 1
ATOM 1490 N N . THR A 1 184 ? 52.397 -17.736 -61.610 1.00 44.59 184 THR A N 1
ATOM 1491 C CA . THR A 1 184 ? 51.718 -18.865 -62.276 1.00 44.59 184 THR A CA 1
ATOM 1492 C C . THR A 1 184 ? 52.531 -19.440 -63.435 1.00 44.59 184 THR A C 1
ATOM 1494 O O . THR A 1 184 ? 52.498 -20.647 -63.654 1.00 44.59 184 THR A O 1
ATOM 1497 N N . MET A 1 185 ? 53.320 -18.626 -64.141 1.00 40.16 185 MET A N 1
ATOM 1498 C CA . MET A 1 185 ? 54.237 -19.128 -65.169 1.00 40.16 185 MET A CA 1
ATOM 1499 C C . MET A 1 185 ? 55.467 -19.831 -64.577 1.00 40.16 185 MET A C 1
ATOM 1501 O O . MET A 1 185 ? 55.926 -20.826 -65.136 1.00 40.16 185 MET A O 1
ATOM 1505 N N . GLU A 1 186 ? 55.984 -19.382 -63.430 1.00 44.44 186 GLU A N 1
ATOM 1506 C CA . GLU A 1 186 ? 57.115 -20.039 -62.757 1.00 44.44 186 GLU A CA 1
ATOM 1507 C C . GLU A 1 186 ? 56.755 -21.410 -62.170 1.00 44.44 186 GLU A C 1
ATOM 1509 O O . GLU A 1 186 ? 57.564 -22.340 -62.237 1.00 44.44 186 GLU A O 1
ATOM 1514 N N . THR A 1 187 ? 55.539 -21.586 -61.647 1.00 46.56 187 THR A N 1
ATOM 1515 C CA . THR A 1 187 ? 55.076 -22.892 -61.150 1.00 46.56 187 THR A CA 1
ATOM 1516 C C . THR A 1 187 ? 54.834 -23.894 -62.278 1.00 46.56 187 THR A C 1
ATOM 1518 O O . THR A 1 187 ? 55.165 -25.069 -62.117 1.00 46.56 187 THR A O 1
ATOM 1521 N N . VAL A 1 188 ? 54.366 -23.438 -63.446 1.00 44.81 188 VAL A N 1
ATOM 1522 C CA . VAL A 1 188 ? 54.277 -24.265 -64.665 1.00 44.81 188 VAL A CA 1
ATOM 1523 C C . VAL A 1 188 ? 55.674 -24.688 -65.137 1.00 44.81 188 VAL A C 1
ATOM 1525 O O . VAL A 1 188 ? 55.910 -25.869 -65.388 1.00 44.81 188 VAL A O 1
ATOM 1528 N N . LYS A 1 189 ? 56.644 -23.765 -65.133 1.00 46.62 189 LYS A N 1
ATOM 1529 C CA . LYS A 1 189 ? 58.043 -24.033 -65.512 1.00 46.62 189 LYS A CA 1
ATOM 1530 C C . LYS A 1 189 ? 58.751 -25.023 -64.576 1.00 46.62 189 LYS A C 1
ATOM 1532 O O . LYS A 1 189 ? 59.624 -25.765 -65.011 1.00 46.62 189 LYS A O 1
ATOM 1537 N N . LYS A 1 190 ? 58.384 -25.043 -63.290 1.00 47.16 190 LYS A N 1
ATOM 1538 C CA . LYS A 1 190 ? 58.956 -25.956 -62.285 1.00 47.16 190 LYS A CA 1
ATOM 1539 C C . LYS A 1 190 ? 58.418 -27.390 -62.400 1.00 47.16 190 LYS A C 1
ATOM 1541 O O . LYS A 1 190 ? 59.102 -28.318 -61.974 1.00 47.16 190 LYS A O 1
ATOM 1546 N N . HIS A 1 191 ? 57.224 -27.575 -62.968 1.00 42.84 191 HIS A N 1
ATOM 1547 C CA . HIS A 1 191 ? 56.604 -28.893 -63.144 1.00 42.84 191 HIS A CA 1
ATOM 1548 C C . HIS A 1 191 ? 56.820 -29.518 -64.529 1.00 42.84 191 HIS A C 1
ATOM 1550 O O . HIS A 1 191 ? 56.695 -30.735 -64.655 1.00 42.84 191 HIS A O 1
ATOM 1556 N N . GLU A 1 192 ? 57.203 -28.737 -65.539 1.00 42.44 192 GLU A N 1
ATOM 1557 C CA . GLU A 1 192 ? 57.582 -29.238 -66.865 1.00 42.44 192 GLU A CA 1
ATOM 1558 C C . GLU A 1 192 ? 59.103 -29.259 -67.026 1.00 42.44 192 GLU A C 1
ATOM 1560 O O . GLU A 1 192 ? 59.722 -28.409 -67.666 1.00 42.44 192 GLU A O 1
ATOM 1565 N N . GLY A 1 193 ? 59.734 -30.274 -66.437 1.00 45.75 193 GLY A N 1
ATOM 1566 C CA . GLY A 1 193 ? 61.067 -30.663 -66.871 1.00 45.75 193 GLY A CA 1
ATOM 1567 C C . GLY A 1 193 ? 61.017 -31.090 -68.340 1.00 45.75 193 GLY A C 1
ATOM 1568 O O . GLY A 1 193 ? 60.386 -32.090 -68.663 1.00 45.75 193 GLY A O 1
ATOM 1569 N N . SER A 1 194 ? 61.733 -30.351 -69.193 1.00 46.84 194 SER A N 1
ATOM 1570 C CA . SER A 1 194 ? 62.045 -30.668 -70.595 1.00 46.84 194 SER A CA 1
ATOM 1571 C C . SER A 1 194 ? 60.905 -30.513 -71.619 1.00 46.84 194 SER A C 1
ATOM 1573 O O . SER A 1 194 ? 60.390 -31.508 -72.116 1.00 46.84 194 SER A O 1
ATOM 1575 N N . LEU A 1 195 ? 60.634 -29.282 -72.072 1.00 39.91 195 LEU A N 1
ATOM 1576 C CA . LEU A 1 195 ? 60.172 -29.006 -73.444 1.00 39.91 195 LEU A CA 1
ATOM 1577 C C . LEU A 1 195 ? 60.740 -27.660 -73.939 1.00 39.91 195 LEU A C 1
ATOM 1579 O O . LEU A 1 195 ? 60.891 -26.706 -73.181 1.00 39.91 195 LEU A O 1
ATOM 1583 N N . SER A 1 196 ? 61.157 -27.649 -75.207 1.00 43.50 196 SER A N 1
ATOM 1584 C CA . SER A 1 196 ? 62.096 -26.698 -75.820 1.00 43.50 196 SER A CA 1
ATOM 1585 C C . SER A 1 196 ? 61.688 -25.217 -75.733 1.00 43.50 196 SER A C 1
ATOM 1587 O O . SER A 1 196 ? 60.582 -24.825 -76.105 1.00 43.50 196 SER A O 1
ATOM 1589 N N . SER A 1 197 ? 62.652 -24.389 -75.320 1.00 46.53 197 SER A N 1
ATOM 1590 C CA . SER A 1 197 ? 62.561 -22.941 -75.076 1.00 46.53 197 SER A CA 1
ATOM 1591 C C . SER A 1 197 ? 62.093 -22.096 -76.274 1.00 46.53 197 SER A C 1
ATOM 1593 O O . SER A 1 197 ? 61.710 -20.945 -76.077 1.00 46.53 197 SER A O 1
ATOM 1595 N N . GLU A 1 198 ? 62.127 -22.611 -77.503 1.00 39.72 198 GLU A N 1
ATOM 1596 C CA . GLU A 1 198 ? 61.802 -21.833 -78.711 1.00 39.72 198 GLU A CA 1
ATOM 1597 C C . GLU A 1 198 ? 60.306 -21.781 -79.048 1.00 39.72 198 GLU A C 1
ATOM 1599 O O . GLU A 1 198 ? 59.837 -20.772 -79.576 1.00 39.72 198 GLU A O 1
ATOM 1604 N N . ALA A 1 199 ? 59.531 -22.819 -78.714 1.00 43.16 199 ALA A N 1
ATOM 1605 C CA . ALA A 1 199 ? 58.085 -22.813 -78.961 1.00 43.16 199 ALA A CA 1
ATOM 1606 C C . ALA A 1 199 ? 57.356 -21.854 -78.001 1.00 43.16 199 ALA A C 1
ATOM 1608 O O . ALA A 1 199 ? 56.440 -21.137 -78.400 1.00 43.16 199 ALA A O 1
ATOM 1609 N N . PHE A 1 200 ? 57.845 -21.769 -76.762 1.00 39.91 200 PHE A N 1
ATOM 1610 C CA . PHE A 1 200 ? 57.243 -20.980 -75.687 1.00 39.91 200 PHE A CA 1
ATOM 1611 C C . PHE A 1 200 ? 57.379 -19.464 -75.906 1.00 39.91 200 PHE A C 1
ATOM 1613 O O . PHE A 1 200 ? 56.471 -18.700 -75.589 1.00 39.91 200 PHE A O 1
ATOM 1620 N N . ILE A 1 201 ? 58.488 -19.011 -76.504 1.00 43.69 201 ILE A N 1
ATOM 1621 C CA . ILE A 1 201 ? 58.719 -17.581 -76.765 1.00 43.69 201 ILE A CA 1
ATOM 1622 C C . ILE A 1 201 ? 57.755 -17.061 -77.844 1.00 43.69 201 ILE A C 1
ATOM 1624 O O . ILE A 1 201 ? 57.206 -15.969 -77.698 1.00 43.69 201 ILE A O 1
ATOM 1628 N N . LYS A 1 202 ? 57.461 -17.853 -78.885 1.00 43.91 202 LYS A N 1
ATOM 1629 C CA . LYS A 1 202 ? 56.520 -17.447 -79.945 1.00 43.91 202 LYS A CA 1
ATOM 1630 C C . LYS A 1 202 ? 55.087 -17.269 -79.443 1.00 43.91 202 LYS A C 1
ATOM 1632 O O . LYS A 1 202 ? 54.398 -16.356 -79.892 1.00 43.91 202 LYS A O 1
ATOM 1637 N N . GLU A 1 203 ? 54.652 -18.099 -78.502 1.00 41.25 203 GLU A N 1
ATOM 1638 C CA . GLU A 1 203 ? 53.293 -18.040 -77.956 1.00 41.25 203 GLU A CA 1
ATOM 1639 C C . GLU A 1 203 ? 53.128 -16.867 -76.972 1.00 41.25 203 GLU A C 1
ATOM 1641 O O . GLU A 1 203 ? 52.101 -16.188 -76.975 1.00 41.25 203 GLU A O 1
A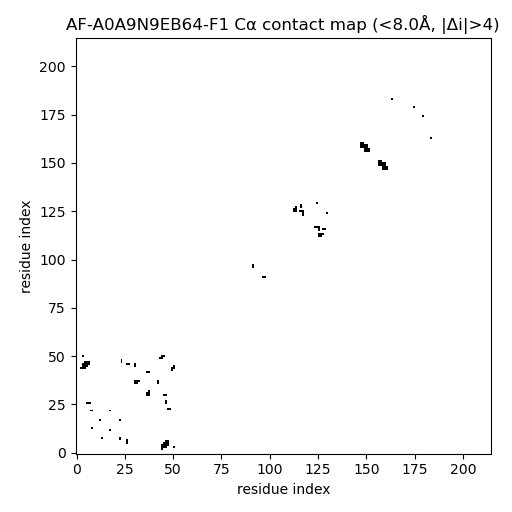TOM 1646 N N . THR A 1 204 ? 54.185 -16.518 -76.224 1.00 41.12 204 THR A N 1
ATOM 1647 C CA . THR A 1 204 ? 54.188 -15.329 -75.349 1.00 41.12 204 THR A CA 1
ATOM 1648 C C . THR A 1 204 ? 54.137 -13.996 -76.100 1.00 41.12 204 THR A C 1
ATOM 1650 O O . THR A 1 204 ? 53.549 -13.041 -75.590 1.00 41.12 204 THR A O 1
ATOM 1653 N N . THR A 1 205 ? 54.697 -13.919 -77.312 1.00 45.56 205 THR A N 1
ATOM 1654 C CA . THR A 1 205 ? 54.579 -12.725 -78.168 1.00 45.56 205 THR A CA 1
ATOM 1655 C C . THR A 1 205 ? 53.144 -12.551 -78.666 1.00 45.56 205 THR A C 1
ATOM 1657 O O . THR A 1 205 ? 52.609 -11.450 -78.616 1.00 45.56 205 THR A O 1
ATOM 1660 N N . ASN A 1 206 ? 52.479 -13.650 -79.032 1.00 43.16 206 ASN A N 1
ATOM 1661 C CA . ASN A 1 206 ? 51.107 -13.628 -79.541 1.00 43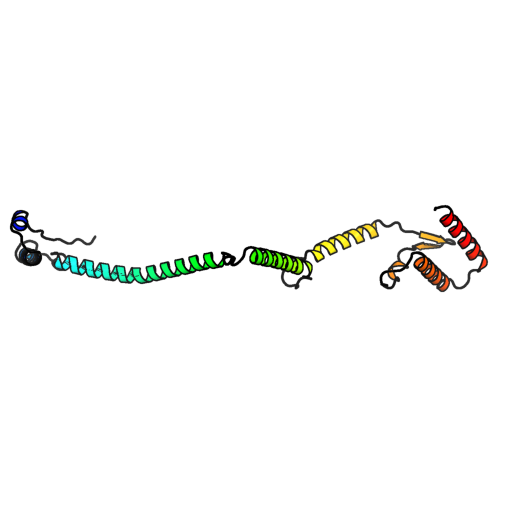.16 206 ASN A CA 1
ATOM 1662 C C . ASN A 1 206 ? 50.093 -13.162 -78.475 1.00 43.16 206 ASN A C 1
ATOM 1664 O O . ASN A 1 206 ? 49.237 -12.326 -78.743 1.00 43.16 206 ASN A O 1
ATOM 1668 N N . VAL A 1 207 ? 50.237 -13.619 -77.225 1.00 43.06 207 VAL A N 1
ATOM 1669 C CA . VAL A 1 207 ? 49.344 -13.199 -76.126 1.00 43.06 207 VAL A CA 1
ATOM 1670 C C . VAL A 1 207 ? 49.549 -11.727 -75.742 1.00 43.06 207 VAL A C 1
ATOM 1672 O O . VAL A 1 207 ? 48.580 -11.051 -75.401 1.00 43.06 207 VAL A O 1
ATOM 1675 N N . LYS A 1 208 ? 50.780 -11.201 -75.824 1.00 43.09 208 LYS A N 1
ATOM 1676 C CA . LYS A 1 208 ? 51.045 -9.765 -75.628 1.00 43.09 208 LYS A CA 1
ATOM 1677 C C . LYS A 1 208 ? 50.383 -8.911 -76.711 1.00 43.09 208 LYS A C 1
ATOM 1679 O O . LYS A 1 208 ? 49.718 -7.939 -76.366 1.00 43.09 208 LYS A O 1
ATOM 1684 N N . ASP A 1 209 ? 50.483 -9.326 -77.972 1.00 43.47 209 ASP A N 1
ATOM 1685 C CA . ASP A 1 209 ? 49.846 -8.628 -79.096 1.00 43.47 209 ASP A CA 1
ATOM 1686 C C . ASP A 1 209 ? 48.309 -8.621 -78.981 1.00 43.47 209 ASP A C 1
ATOM 1688 O O . ASP A 1 209 ? 47.668 -7.611 -79.271 1.00 43.47 209 ASP A O 1
ATOM 1692 N N . ILE A 1 210 ? 47.702 -9.706 -78.482 1.00 42.06 210 ILE A N 1
ATOM 1693 C CA . ILE A 1 210 ? 46.246 -9.787 -78.252 1.00 42.06 210 ILE A CA 1
ATOM 1694 C C . ILE A 1 210 ? 45.789 -8.845 -77.121 1.00 42.06 210 ILE A C 1
ATOM 1696 O O . ILE A 1 210 ? 44.704 -8.260 -77.191 1.00 42.06 210 ILE A O 1
ATOM 1700 N N . ILE A 1 211 ? 46.604 -8.683 -76.073 1.00 44.31 211 ILE A N 1
ATOM 1701 C CA . ILE A 1 211 ? 46.291 -7.803 -74.937 1.00 44.31 211 ILE A CA 1
ATOM 1702 C C . ILE A 1 211 ? 46.454 -6.327 -75.324 1.00 44.31 211 ILE A C 1
ATOM 1704 O O . ILE A 1 211 ? 45.614 -5.514 -74.939 1.00 44.31 211 ILE A O 1
ATOM 1708 N N . ASP A 1 212 ? 47.470 -5.987 -76.120 1.00 43.12 212 ASP A N 1
ATOM 1709 C CA . ASP A 1 212 ? 47.684 -4.615 -76.596 1.00 43.12 212 ASP A CA 1
ATOM 1710 C C . ASP A 1 212 ? 46.664 -4.188 -77.673 1.00 43.12 212 ASP A C 1
ATOM 1712 O O . ASP A 1 212 ? 46.348 -3.005 -77.764 1.00 43.12 212 ASP A O 1
ATOM 1716 N N . GLN A 1 213 ? 46.068 -5.122 -78.431 1.00 42.59 213 GLN A N 1
ATOM 1717 C CA . GLN A 1 213 ? 44.948 -4.831 -79.348 1.00 42.59 213 GLN A CA 1
ATOM 1718 C C . GLN A 1 213 ? 43.582 -4.665 -78.659 1.00 42.59 213 GLN A C 1
ATOM 1720 O O . GLN A 1 213 ? 42.645 -4.166 -79.280 1.00 42.59 213 GLN A O 1
ATOM 1725 N N . SER A 1 214 ? 43.445 -5.089 -77.400 1.00 40.44 214 SER A N 1
ATOM 1726 C CA . SER A 1 214 ? 42.173 -5.058 -76.655 1.00 40.44 214 SER A CA 1
ATOM 1727 C C . SER A 1 214 ? 42.047 -3.851 -75.712 1.00 40.44 214 SER A C 1
ATOM 1729 O O . SER A 1 214 ? 41.215 -3.866 -74.799 1.00 40.44 214 SER A O 1
ATOM 1731 N N . ARG A 1 215 ? 42.877 -2.819 -75.905 1.00 36.81 215 ARG A N 1
ATOM 1732 C CA . ARG A 1 215 ? 42.928 -1.590 -75.105 1.00 36.81 215 ARG A CA 1
ATOM 1733 C C . ARG A 1 215 ? 42.711 -0.360 -75.978 1.00 36.81 215 ARG A C 1
ATOM 1735 O O . ARG A 1 215 ? 42.085 0.588 -75.456 1.00 36.81 215 ARG A O 1
#

Foldseek 3Di:
DQAAEEDDDDPVCVVVPDDPVNRQVVQVVCLCPDPPNVVDPPVCRYYVVSVVVVVVVVVVVVCVVVVVVVVVVVVVVVVVVVVVVVVDDDDDPDPVVVVVVVVVVVVVVVVCLVPPPDPPPDPDQRPVSVVVVVVVVVVVVCVVPDDFDWDDDPNDTDGPPPPLVVPDDPDDPDDDPVVSVVVSVVVVVVPDDDDDPVVVVVVVVVVVVVVVVVD

Organism: NCBI:txid144539

Nearest PDB structures (foldseek):
  5gtm-assembly1_A  TM=5.897E-01  e=7.447E-03  Homo sapiens
  7ax3-assembly1_C2  TM=4.877E-01  e=1.044E-02  Homo sapiens
  8sxz-assembly1_c  TM=4.756E-01  e=2.053E-02  Homo sapiens
  4p4s-assembly1_B  TM=5.532E-01  e=6.930E-02  Homo sapiens
  7ax3-assembly1_D2  TM=4.195E-01  e=2.350E-02  Homo sapiens

Solvent-accessible surface area (backbone atoms only — not comparable to full-atom values): 13046 Å² total; per-residue (Å²): 135,94,75,69,50,68,72,76,84,52,72,69,47,58,74,70,61,67,49,77,66,57,52,48,53,53,36,55,48,46,44,60,71,37,82,70,50,45,80,39,92,57,59,80,35,42,34,61,70,40,50,48,55,51,51,51,52,51,49,52,50,50,48,66,62,43,50,60,55,50,52,50,51,51,51,51,52,49,52,52,52,50,50,56,52,68,71,45,77,80,81,69,91,43,69,68,59,48,52,50,52,52,50,52,49,51,51,50,51,52,50,45,56,70,66,44,77,60,71,93,82,59,97,64,79,28,63,62,54,54,53,48,52,53,51,50,53,50,50,50,52,50,62,72,70,51,80,83,56,64,50,76,58,97,88,46,78,44,68,61,68,66,69,55,68,76,63,55,73,92,68,75,96,83,79,63,74,69,58,59,56,51,55,56,51,51,54,51,57,71,71,52,80,86,74,69,76,70,64,58,54,58,55,55,52,52,55,50,54,54,56,67,72,73,111

InterPro domains:
  IPR000375 Dynamin stalk domain [PF01031] (3-137)
  IPR022812 Dynamin [PTHR11566] (3-116)
  IPR027417 P-loop containing nucleoside triphosphate hydrolase [G3DSA:3.40.50.300] (1-127)

Secondary structure (DSSP, 8-state):
----B--PPPHHHHHTT--HHHHHHHHHHHHHHSTTTTT-TTGGGBSHHHHHHHHHHHHHHHHHHHHHHHHHHHHHHHHHHHHHHHHSPPPPSSHHHHHHHHHHHHHHHHHHHHH----TTS----HHHHHHHHHHHHHHHHHHT----EEEETTEEEEHHHHHHHT-----S---HHHHHHHHHHHHHHH-----HHHHHHHHHHHHHHHHTT-

pLDDT: mean 72.08, std 20.71, range [34.25, 96.94]

Sequence (215 aa):
PDYFVVMNPDQAKLINGVTFIQAREEEEQWFEDNEPWCSSTFKDRLGVKRLRTKLENLLIEKIRENIPKLTDEISNRLMEANGKLNELPPPPANAQFEINRVTNKCENELRHKLNTVTDSNNGNDSLWQKIKRQLDEYNMAIKSKRPAFVLTFGGVQRTLLVDVLQNIPTVNRNVTYSSIVVTTMETVKKHEGSLSSEAFIKETTNVKDIIDQSR

Mean predicted aligned error: 19.82 Å